Protein AF-A0A372BV88-F1 (afdb_monomer)

Sequence (343 aa):
MDKLLQPLLELSPFTIYLLIGLFCWSEGAFFLGFVTPGELAVVVGGILASRGHLEMDVLLGVVVSATIAGNATGFYVGRRWGTGMLEWAPLQRFFGPSIRLTLRVTGTQGIARTLAPGVRWLNRRFDPRLAQGLSLTLGFFALMGAIGGAGLVFSQTQAVEGLALIDFPVLEWMGKTRTDEAVSIACGGLLAFHWPGVFEVAVPLMAFAWWRVGWFAAIRIGVGVVGAAGGAYFLDRFVLEGHVPGAEFPSVPVAVAAVLLVHTTALTARMLDWGGAVACAAIGTFVLCTVALGTVVAGWAAPSGIALGLALGMAWATTLELPGTALRSKPPSPEEEQGDSPR

Mean predicted aligned error: 17.72 Å

pLDDT: mean 71.71, std 18.51, range [36.34, 96.81]

Solvent-accessible surface area (backbone atoms only — not comparable to full-atom values): 18060 Å² total; per-residue (Å²): 113,66,85,71,45,55,70,59,70,72,47,57,58,67,57,53,51,51,50,35,22,48,28,28,18,44,19,38,35,65,72,32,64,89,78,33,58,21,71,58,36,49,53,53,48,52,57,38,26,76,69,70,65,39,60,60,70,58,51,52,53,39,48,53,53,21,36,53,52,7,43,51,43,22,49,51,49,45,72,74,46,50,79,56,58,85,69,33,66,68,57,54,62,62,49,47,57,54,54,52,48,52,28,59,76,70,67,36,53,64,57,52,62,67,39,47,60,54,51,52,50,47,55,52,58,69,35,91,87,59,77,66,62,72,63,56,57,55,53,47,53,49,46,50,50,49,53,52,50,47,48,58,57,44,73,73,49,84,44,69,64,58,52,46,70,54,33,48,61,53,52,53,49,42,67,74,69,60,48,72,68,58,28,52,51,23,48,60,59,44,40,48,37,26,92,74,37,32,52,73,54,48,49,59,52,24,54,50,32,29,76,76,78,28,62,71,54,15,50,48,50,50,54,32,42,52,48,23,36,49,48,23,48,48,35,32,75,74,72,39,84,51,90,54,88,87,30,34,29,26,14,31,38,29,5,26,35,30,17,49,30,50,50,52,22,56,51,33,51,73,76,46,51,72,68,53,17,52,52,43,39,50,53,31,49,52,50,33,53,50,46,42,51,26,31,47,62,48,53,45,20,41,66,65,14,37,54,47,8,34,52,50,6,42,51,51,26,48,66,68,51,53,63,66,59,54,70,68,68,66,77,82,64,82,76,70,80,76,74,84,75,89,128

Radius of gyration: 24.23 Å; Cα contacts (8 Å, |Δi|>4): 340; chains: 1; bounding box: 68×57×67 Å

Nearest PDB structures (foldseek):
  5jki-assembly1_A  TM=6.790E-01  e=8.439E-03  Bacillus subtilis subsp. subtilis str. 168
  6ebu-assembly1_A  TM=6.583E-01  e=7.351E-02  Aquifex aeolicus VF5

Foldseek 3Di:
DVVVCVVVLPDQLVVLLVLLLCLLLQCLQPVPCVPRVSVVSLVVVVVCVVVVNYPPVSSVVSNVVSNVNSNVNNVVCCVVQPPNVVVDPVVCVVVVVVVVVVCVVVVCPVVCVVCVVVVVVVVCCPPPVRPQQDVVVVVLVVVVVVVVVVVVVCVVDDCLVVLCVQFVVLLVVLVVPFDPVLLVVLVVVLCCQAPPNVCVVLVVVLVVCCVQPRNLLSVLSVCLQCCLLVVQVCCQPPNDDHPDPQAGQQDRSLLNLLLCLLSQLLSQVVRHPPVSSVVSNVVSVVVSVSNLVSSSNNVRHTPNNNVRSNVSNNSSNCVSRSVVVSVPPDDDDPPVVPPDDDD

Secondary structure (DSSP, 8-state):
-HHHHHHHHTS-HHHHHHHHHHHHHHHHHH--TTTS-HHHHHHHHHHHHHTTSS-HHHHHHHHHHHHHHHHHHHHHHHHHHGGGGTT-HHHHHHHHHHHHHHHHHTSTHHHHHHHHHHHHHHHHHS-TT---THHHHHHHHHHHHHHHHHHHHHTTTT-HHHHHHHHHHHHHHHHHH--HHHHHHHHHHHGGGSTTTHHHHHHHHHHHHHHHT-HHHHHHHHHHHHHHHHHHHHHHHHT---SSTT-BSS-HHHHHHHHHHHHHHHHHHHHS-HHHHHHHHHHHHHHHHHHHHHHHHHTSB-HHHHHHHHHHHHHHHHHHHHHHHHTT-PPPPTTSTTS----

Structure (mmCIF, N/CA/C/O backbone):
data_AF-A0A372BV88-F1
#
_entry.id   AF-A0A372BV88-F1
#
loop_
_atom_site.group_PDB
_atom_site.id
_atom_site.type_symbol
_atom_site.label_atom_id
_atom_site.label_alt_id
_atom_site.label_comp_id
_atom_site.label_asym_id
_atom_site.label_entity_id
_atom_site.label_seq_id
_atom_site.pdbx_PDB_ins_code
_atom_site.Cartn_x
_atom_site.Cartn_y
_atom_site.Cartn_z
_atom_site.occupancy
_atom_site.B_iso_or_equiv
_atom_site.auth_seq_id
_atom_site.auth_comp_id
_atom_site.auth_asym_id
_atom_site.auth_atom_id
_atom_site.pdbx_PDB_model_num
ATOM 1 N N . MET A 1 1 ? -13.956 -20.499 23.493 1.00 48.09 1 MET A N 1
ATOM 2 C CA . MET A 1 1 ? -12.785 -19.655 23.817 1.00 48.09 1 MET A CA 1
ATOM 3 C C . MET A 1 1 ? -12.280 -19.909 25.232 1.00 48.09 1 MET A C 1
ATOM 5 O O . MET A 1 1 ? -11.084 -20.091 25.406 1.00 48.09 1 MET A O 1
ATOM 9 N N . ASP A 1 2 ? -13.163 -20.037 26.223 1.00 46.22 2 ASP A N 1
ATOM 10 C CA . ASP A 1 2 ? -12.762 -20.104 27.640 1.00 46.22 2 ASP A CA 1
ATOM 11 C C . ASP A 1 2 ? -11.970 -21.365 28.034 1.00 46.22 2 ASP A C 1
ATOM 13 O O . ASP A 1 2 ? -11.070 -21.286 28.861 1.00 46.22 2 ASP A O 1
ATOM 17 N N . LYS A 1 3 ? -12.192 -22.505 27.361 1.00 52.69 3 LYS A N 1
ATOM 18 C CA . LYS A 1 3 ? -11.425 -23.750 27.590 1.00 52.69 3 LYS A CA 1
ATOM 19 C C . LYS A 1 3 ? -9.956 -23.704 27.131 1.00 52.69 3 LYS A C 1
ATOM 21 O O . LYS A 1 3 ? -9.165 -24.504 27.611 1.00 52.69 3 LYS A O 1
ATOM 26 N N . LEU A 1 4 ? -9.596 -22.811 26.201 1.00 55.41 4 LEU A N 1
ATOM 27 C CA . LEU A 1 4 ? -8.206 -22.612 25.746 1.00 55.41 4 LEU A CA 1
ATOM 28 C C . LEU A 1 4 ? -7.489 -21.521 26.548 1.00 55.41 4 LEU A C 1
ATOM 30 O O . LEU A 1 4 ? -6.266 -21.532 26.641 1.00 55.41 4 LEU A O 1
ATOM 34 N N . LEU A 1 5 ? -8.250 -20.588 27.125 1.00 50.34 5 LEU A N 1
ATOM 35 C CA . LEU A 1 5 ? -7.718 -19.465 27.893 1.00 50.34 5 LEU A CA 1
ATOM 36 C C . LEU A 1 5 ? -7.478 -19.825 29.362 1.00 50.34 5 LEU A C 1
ATOM 38 O O . LEU A 1 5 ? -6.523 -19.325 29.940 1.00 50.34 5 LEU A O 1
ATOM 42 N N . GLN A 1 6 ? -8.278 -20.718 29.955 1.00 56.47 6 GLN A N 1
ATOM 43 C CA . GLN A 1 6 ? -8.100 -21.160 31.347 1.00 56.47 6 GLN A CA 1
ATOM 44 C C . GLN A 1 6 ? -6.685 -21.692 31.665 1.00 56.47 6 GLN A C 1
ATOM 46 O O . GLN A 1 6 ? -6.109 -21.222 32.640 1.00 56.47 6 GLN A O 1
ATOM 51 N N . PRO A 1 7 ? -6.057 -22.551 30.834 1.00 58.75 7 PRO A N 1
ATOM 52 C CA . PRO A 1 7 ? -4.684 -23.007 31.082 1.00 58.75 7 PRO A CA 1
ATOM 53 C C . PRO A 1 7 ? -3.630 -21.899 30.936 1.00 58.75 7 PRO A C 1
ATOM 55 O O . PRO A 1 7 ? -2.578 -21.960 31.560 1.00 58.75 7 PRO A O 1
ATOM 58 N N . LEU A 1 8 ? -3.897 -20.886 30.102 1.00 51.38 8 LEU A N 1
ATOM 59 C CA . LEU A 1 8 ? -3.026 -19.722 29.895 1.00 51.38 8 LEU A CA 1
ATOM 60 C C . LEU A 1 8 ? -3.133 -18.706 31.039 1.00 51.38 8 LEU A C 1
ATOM 62 O O . LEU A 1 8 ? -2.163 -18.019 31.332 1.00 51.38 8 LEU A O 1
ATOM 66 N N . LEU A 1 9 ? -4.294 -18.635 31.692 1.00 53.62 9 LEU A N 1
ATOM 67 C CA . LEU A 1 9 ? -4.564 -17.772 32.844 1.00 53.62 9 LEU A CA 1
ATOM 68 C C . LEU A 1 9 ? -3.960 -18.308 34.154 1.00 53.62 9 LEU A C 1
ATOM 70 O O . LEU A 1 9 ? -3.783 -17.539 35.094 1.00 53.62 9 LEU A O 1
ATOM 74 N N . GLU A 1 10 ? -3.622 -19.598 34.211 1.00 59.59 10 GLU A N 1
ATOM 75 C CA . GLU A 1 10 ? -2.907 -20.225 35.336 1.00 59.59 10 GLU A CA 1
ATOM 76 C C . GLU A 1 10 ? -1.374 -20.128 35.210 1.00 59.59 10 GLU A C 1
ATOM 78 O O . GLU A 1 10 ? -0.647 -20.448 36.153 1.00 59.59 10 GLU A O 1
ATOM 83 N N . LEU A 1 11 ? -0.858 -19.678 34.059 1.00 61.03 11 LEU A N 1
ATOM 84 C CA . LEU A 1 11 ? 0.575 -19.490 33.844 1.00 61.03 11 LEU A CA 1
ATOM 85 C C . LEU A 1 11 ? 1.051 -18.157 34.425 1.00 61.03 11 LEU A C 1
ATOM 87 O O . LEU A 1 11 ? 0.392 -17.125 34.315 1.00 61.03 11 LEU A O 1
ATOM 91 N N . SER A 1 12 ? 2.255 -18.170 34.998 1.00 74.50 12 SER A N 1
ATOM 92 C CA . SER A 1 12 ? 2.931 -16.947 35.429 1.00 74.50 12 SER A CA 1
ATOM 93 C C . SER A 1 12 ? 3.077 -15.976 34.244 1.00 74.50 12 SER A C 1
ATOM 95 O O . SER A 1 12 ? 3.539 -16.407 33.181 1.00 74.50 12 SER A O 1
ATOM 97 N N . PRO A 1 13 ? 2.773 -14.672 34.408 1.00 75.75 13 PRO A N 1
ATOM 98 C CA . PRO A 1 13 ? 2.977 -13.648 33.377 1.00 75.75 13 PRO A CA 1
ATOM 99 C C . PRO A 1 13 ? 4.378 -13.693 32.753 1.00 75.75 13 PRO A C 1
ATOM 101 O O . PRO A 1 13 ? 4.541 -13.515 31.547 1.00 75.75 13 PRO A O 1
ATOM 104 N N . PHE A 1 14 ? 5.389 -14.041 33.556 1.00 82.19 14 PHE A N 1
ATOM 105 C CA . PHE A 1 14 ? 6.764 -14.234 33.099 1.00 82.19 14 PHE A CA 1
ATOM 106 C C . PHE A 1 14 ? 6.895 -15.339 32.039 1.00 82.19 14 PHE A C 1
ATOM 108 O O . PHE A 1 14 ? 7.583 -15.167 31.034 1.00 82.19 14 PHE A O 1
ATOM 115 N N . THR A 1 15 ? 6.213 -16.469 32.231 1.00 82.00 15 THR A N 1
ATOM 116 C CA . THR A 1 15 ? 6.213 -17.592 31.283 1.00 82.00 15 THR A CA 1
ATOM 117 C C . THR A 1 15 ? 5.556 -17.202 29.963 1.00 82.00 15 THR A C 1
ATOM 119 O O . THR A 1 15 ? 6.022 -17.614 28.903 1.00 82.00 15 THR A O 1
ATOM 122 N N . ILE A 1 16 ? 4.510 -16.376 30.016 1.00 83.12 16 ILE A N 1
ATOM 123 C CA . ILE A 1 16 ? 3.791 -15.906 28.830 1.00 83.12 16 ILE A CA 1
ATOM 124 C C . ILE A 1 16 ? 4.681 -14.966 28.009 1.00 83.12 16 ILE A C 1
ATOM 126 O O . ILE A 1 16 ? 4.831 -15.179 26.807 1.00 83.12 16 ILE A O 1
ATOM 130 N N . TYR A 1 17 ? 5.358 -14.005 28.649 1.00 83.38 17 TYR A N 1
ATOM 131 C CA . TYR A 1 17 ? 6.344 -13.159 27.967 1.00 83.38 17 TYR A CA 1
ATOM 132 C C . TYR A 1 17 ? 7.474 -13.973 27.339 1.00 83.38 17 TYR A C 1
ATOM 134 O O . TYR A 1 17 ? 7.853 -13.722 26.198 1.00 83.38 17 TYR A O 1
ATOM 142 N N . LEU A 1 18 ? 7.995 -14.968 28.062 1.00 86.31 18 LEU A N 1
ATOM 143 C CA . LEU A 1 18 ? 9.091 -15.801 27.578 1.00 86.31 18 LEU A CA 1
ATOM 144 C C . LEU A 1 18 ? 8.671 -16.641 26.367 1.00 86.31 18 LEU A C 1
ATOM 146 O O . LEU A 1 18 ? 9.427 -16.728 25.404 1.00 86.31 18 LEU A O 1
ATOM 150 N N . LEU A 1 19 ? 7.465 -17.216 26.382 1.00 84.25 19 LEU A N 1
ATOM 151 C CA . LEU A 1 19 ? 6.920 -17.957 25.243 1.00 84.25 19 LEU A CA 1
ATOM 152 C C . LEU A 1 19 ? 6.731 -17.054 24.023 1.00 84.25 19 LEU A C 1
ATOM 154 O O . LEU A 1 19 ? 7.174 -17.418 22.936 1.00 84.25 19 LEU A O 1
ATOM 158 N N . ILE A 1 20 ? 6.130 -15.874 24.197 1.00 86.44 20 ILE A N 1
ATOM 159 C CA . ILE A 1 20 ? 5.934 -14.907 23.106 1.00 86.44 20 ILE A CA 1
ATOM 160 C C . ILE A 1 20 ? 7.285 -14.475 22.531 1.00 86.44 20 ILE A C 1
ATOM 162 O O . ILE A 1 20 ? 7.493 -14.557 21.323 1.00 86.44 20 ILE A O 1
ATOM 166 N N . GLY A 1 21 ? 8.231 -14.092 23.392 1.00 85.31 21 GLY A N 1
ATOM 167 C CA . GLY A 1 21 ? 9.579 -13.711 22.980 1.00 85.31 21 GLY A CA 1
ATOM 168 C C . GLY A 1 21 ? 10.309 -14.839 22.252 1.00 85.31 21 GLY A C 1
ATOM 169 O O . GLY A 1 21 ? 10.928 -14.600 21.220 1.00 85.31 21 GLY A O 1
ATOM 170 N N . LEU A 1 22 ? 10.193 -16.082 22.729 1.00 84.56 22 LEU A N 1
ATOM 171 C CA . LEU A 1 22 ? 10.796 -17.242 22.077 1.00 84.56 22 LEU A CA 1
ATOM 172 C C . LEU A 1 22 ? 10.186 -17.490 20.694 1.00 84.56 22 LEU A C 1
ATOM 174 O O . LEU A 1 22 ? 10.932 -17.738 19.748 1.00 84.56 22 LEU A O 1
ATOM 178 N N . PHE A 1 23 ? 8.860 -17.388 20.560 1.00 82.25 23 PHE A N 1
ATOM 179 C CA . PHE A 1 23 ? 8.188 -17.536 19.272 1.00 82.25 23 PHE A CA 1
ATOM 180 C C . PHE A 1 23 ? 8.622 -16.445 18.286 1.00 82.25 23 PHE A C 1
ATOM 182 O O . PHE A 1 23 ? 9.101 -16.792 17.207 1.00 82.25 23 PHE A O 1
ATOM 189 N N . CYS A 1 24 ? 8.582 -15.167 18.677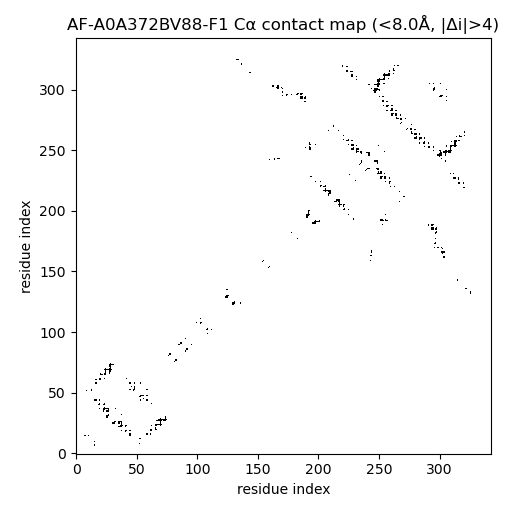 1.00 82.38 24 CYS A N 1
ATOM 190 C CA . CYS A 1 24 ? 9.041 -14.053 17.837 1.00 82.38 24 CYS A CA 1
ATOM 191 C C . CYS A 1 24 ? 10.524 -14.171 17.451 1.00 82.38 24 CYS A C 1
ATOM 193 O O . CYS A 1 24 ? 10.892 -13.978 16.293 1.00 82.38 24 CYS A O 1
ATOM 195 N N . TRP A 1 25 ? 11.389 -14.522 18.408 1.00 83.12 25 TRP A N 1
ATOM 196 C CA . TRP A 1 25 ? 12.814 -14.718 18.145 1.00 83.12 25 TRP A CA 1
ATOM 197 C C . TRP A 1 25 ? 13.051 -15.877 17.175 1.00 83.12 25 TRP A C 1
ATOM 199 O O . TRP A 1 25 ? 13.819 -15.734 16.226 1.00 83.12 25 TRP A O 1
ATOM 209 N N . SER A 1 26 ? 12.383 -17.016 17.387 1.00 77.38 26 SER A N 1
ATOM 210 C CA . SER A 1 26 ? 12.542 -18.214 16.553 1.00 77.38 26 SER A CA 1
ATOM 211 C C . SER A 1 26 ? 12.057 -18.003 15.118 1.00 77.38 26 SER A C 1
ATOM 213 O O . SER A 1 26 ? 12.693 -18.482 14.176 1.00 77.38 26 SER A O 1
ATOM 215 N N . GLU A 1 27 ? 10.982 -17.236 14.946 1.00 75.44 27 GLU A N 1
ATOM 216 C CA . GLU A 1 27 ? 10.464 -16.844 13.642 1.00 75.44 27 GLU A CA 1
ATOM 217 C C . GLU A 1 27 ? 11.504 -16.024 12.867 1.00 75.44 27 GLU A C 1
ATOM 219 O O . GLU A 1 27 ? 11.853 -16.391 11.742 1.00 75.44 27 GLU A O 1
ATOM 224 N N . GLY A 1 28 ? 12.088 -14.999 13.503 1.00 65.94 28 GLY A N 1
ATOM 225 C CA . GLY A 1 28 ? 13.139 -14.173 12.899 1.00 65.94 28 GLY A CA 1
ATOM 226 C C . GLY A 1 28 ? 14.480 -14.896 12.703 1.00 65.94 28 GLY A C 1
ATOM 227 O O . GLY A 1 28 ? 15.188 -14.638 11.732 1.00 65.94 28 GLY A O 1
ATOM 228 N N . ALA A 1 29 ? 14.843 -15.821 13.596 1.00 64.75 29 ALA A N 1
ATOM 229 C CA . ALA A 1 29 ? 16.126 -16.525 13.548 1.00 64.75 29 ALA A CA 1
ATOM 230 C C . ALA A 1 29 ? 16.174 -17.628 12.482 1.00 64.75 29 ALA A C 1
ATOM 232 O O . ALA A 1 29 ? 17.224 -17.851 11.877 1.00 64.75 29 ALA A O 1
ATOM 233 N N . PHE A 1 30 ? 15.059 -18.328 12.256 1.00 60.94 30 PHE A N 1
ATOM 234 C CA . PHE A 1 30 ? 15.031 -19.519 11.405 1.00 60.94 30 PHE A CA 1
ATOM 235 C C . PHE A 1 30 ? 14.144 -19.382 10.161 1.00 60.94 30 PHE A C 1
ATOM 237 O O . PHE A 1 30 ? 14.032 -20.351 9.409 1.00 60.94 30 PHE A O 1
ATOM 244 N N . PHE A 1 31 ? 13.515 -18.220 9.927 1.00 53.75 31 PHE A N 1
ATOM 245 C CA . PHE A 1 31 ? 12.523 -18.024 8.854 1.00 53.75 31 PHE A CA 1
ATOM 246 C C . PHE A 1 31 ? 11.410 -19.092 8.885 1.00 53.75 31 PHE A C 1
ATOM 248 O O . PHE A 1 31 ? 10.832 -19.477 7.868 1.00 53.75 31 PHE A O 1
ATOM 255 N N . LEU A 1 32 ? 11.106 -19.592 10.085 1.00 54.69 32 LEU A N 1
ATOM 256 C CA . LEU A 1 32 ? 10.130 -20.648 10.342 1.00 54.69 32 LEU A CA 1
ATOM 257 C C . LEU A 1 32 ? 8.723 -20.068 10.552 1.00 54.69 32 LEU A C 1
ATOM 259 O O . LEU A 1 32 ? 7.985 -20.564 11.399 1.00 54.69 32 LEU A O 1
ATOM 263 N N . GLY A 1 33 ? 8.318 -19.060 9.772 1.00 48.31 33 GLY A N 1
ATOM 264 C CA . GLY A 1 33 ? 6.978 -18.454 9.876 1.00 48.31 33 GLY A CA 1
ATOM 265 C C . GLY A 1 33 ? 5.830 -19.464 9.700 1.00 48.31 33 GLY A C 1
ATOM 266 O O . GLY A 1 33 ? 4.717 -19.246 10.161 1.00 48.31 33 GLY A O 1
ATOM 267 N N . PHE A 1 34 ? 6.104 -20.631 9.100 1.00 45.03 34 PHE A N 1
ATOM 268 C CA . PHE A 1 34 ? 5.133 -21.726 8.972 1.00 45.03 34 PHE A CA 1
ATOM 269 C C . PHE A 1 34 ? 5.103 -22.704 10.166 1.00 45.03 34 PHE A C 1
ATOM 271 O O . PHE A 1 34 ? 4.144 -23.457 10.314 1.00 45.03 34 PHE A O 1
ATOM 278 N N . VAL A 1 35 ? 6.152 -22.755 10.997 1.00 54.91 35 VAL A N 1
ATOM 279 C CA . VAL A 1 35 ? 6.290 -23.747 12.089 1.00 54.91 35 VAL A CA 1
ATOM 280 C C . VAL A 1 35 ? 6.140 -23.105 13.467 1.00 54.91 35 VAL A C 1
ATOM 282 O O . VAL A 1 35 ? 5.592 -23.729 14.374 1.00 54.91 35 VAL A O 1
ATOM 285 N N . THR A 1 36 ? 6.590 -21.863 13.623 1.00 57.19 36 THR A N 1
ATOM 286 C CA . THR A 1 36 ? 6.520 -21.093 14.869 1.00 57.19 36 THR A CA 1
ATOM 287 C C . THR A 1 36 ? 5.719 -19.823 14.612 1.00 57.19 36 THR A C 1
ATOM 289 O O . THR A 1 36 ? 6.257 -18.897 14.013 1.00 57.19 36 THR A O 1
ATOM 292 N N . PRO A 1 37 ? 4.439 -19.777 15.021 1.00 69.50 37 PRO A N 1
ATOM 293 C CA . PRO A 1 37 ? 3.567 -18.656 14.710 1.00 69.50 37 PRO A CA 1
ATOM 294 C C . PRO A 1 37 ? 3.801 -17.499 15.695 1.00 69.50 37 PRO A C 1
ATOM 296 O O . PRO A 1 37 ? 3.061 -17.345 16.670 1.00 69.50 37 PRO A O 1
ATOM 299 N N . GLY A 1 38 ? 4.847 -16.699 15.474 1.00 72.56 38 GLY A N 1
ATOM 300 C CA . GLY A 1 38 ? 5.156 -15.545 16.323 1.00 72.56 38 GLY A CA 1
ATOM 301 C C . GLY A 1 38 ? 4.132 -14.423 16.176 1.00 72.56 38 GLY A C 1
ATOM 302 O O . GLY A 1 38 ? 3.722 -13.863 17.189 1.00 72.56 38 GLY A O 1
ATOM 303 N N . GLU A 1 39 ? 3.597 -14.182 14.976 1.00 75.62 39 GLU A N 1
ATOM 304 C CA . GLU A 1 39 ? 2.471 -13.253 14.766 1.00 75.62 39 GLU A CA 1
ATOM 305 C C . GLU A 1 39 ? 1.253 -13.611 15.637 1.00 75.62 39 GLU A C 1
ATOM 307 O O . GLU A 1 39 ? 0.695 -12.753 16.324 1.00 75.62 39 GLU A O 1
ATOM 312 N N . LEU A 1 40 ? 0.879 -14.898 15.690 1.00 74.88 40 LEU A N 1
ATOM 313 C CA . LEU A 1 40 ? -0.216 -15.354 16.554 1.00 74.88 40 LEU A CA 1
ATOM 314 C C . LEU A 1 40 ? 0.127 -15.179 18.037 1.00 74.88 40 LEU A C 1
ATOM 316 O O . LEU A 1 40 ? -0.746 -14.808 18.818 1.00 74.88 40 LEU A O 1
ATOM 320 N N . ALA A 1 41 ? 1.381 -15.415 18.433 1.00 81.00 41 ALA A N 1
ATOM 32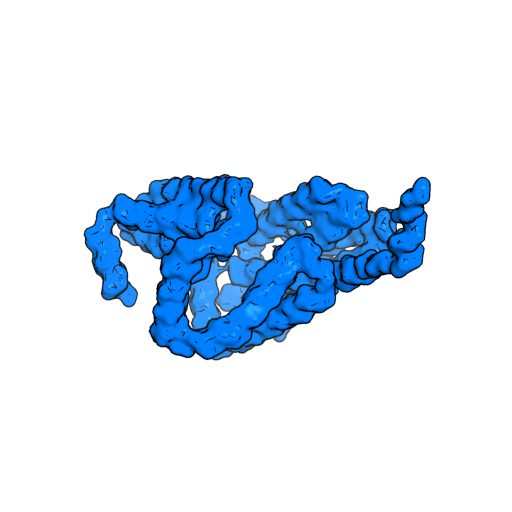1 C CA . ALA A 1 41 ? 1.819 -15.214 19.811 1.00 81.00 41 ALA A CA 1
ATOM 322 C C . ALA A 1 41 ? 1.713 -13.738 20.236 1.00 81.00 41 ALA A C 1
ATOM 324 O O . ALA A 1 41 ? 1.258 -13.457 21.344 1.00 81.00 41 ALA A O 1
ATOM 325 N N . VAL A 1 42 ? 2.051 -12.797 19.347 1.00 83.31 42 VAL A N 1
ATOM 326 C CA . VAL A 1 42 ? 1.897 -11.353 19.592 1.00 83.31 42 VAL A CA 1
ATOM 327 C C . VAL A 1 42 ? 0.426 -10.967 19.701 1.00 83.31 42 VAL A C 1
ATOM 329 O O . VAL A 1 42 ? 0.059 -10.260 20.637 1.00 83.31 42 VAL A O 1
ATOM 332 N N . VAL A 1 43 ? -0.435 -11.461 18.804 1.00 80.06 43 VAL A N 1
ATOM 333 C CA . VAL A 1 43 ? -1.884 -11.191 18.857 1.00 80.06 43 VAL A CA 1
ATOM 334 C C . VAL A 1 43 ? -2.492 -11.719 20.160 1.00 80.06 43 VAL A C 1
ATOM 336 O O . VAL A 1 43 ? -3.213 -10.994 20.845 1.00 80.06 43 VAL A O 1
ATOM 339 N N . VAL A 1 44 ? -2.165 -12.954 20.554 1.00 79.94 44 VAL A N 1
ATOM 340 C CA . VAL A 1 44 ? -2.620 -13.540 21.827 1.00 79.94 44 VAL A CA 1
ATOM 341 C C . VAL A 1 44 ? -2.074 -12.754 23.022 1.00 79.94 44 VAL A C 1
ATOM 343 O O . VAL A 1 44 ? -2.818 -12.498 23.969 1.00 79.94 44 VAL A O 1
ATOM 346 N N . GLY A 1 45 ? -0.814 -12.315 22.963 1.00 81.81 45 GLY A N 1
ATOM 347 C CA . GLY A 1 45 ? -0.212 -11.429 23.957 1.00 81.81 45 GLY A CA 1
ATOM 348 C C . GLY A 1 45 ? -0.962 -10.107 24.097 1.00 81.81 45 GLY A C 1
ATOM 349 O O . GLY A 1 45 ? -1.281 -9.703 25.212 1.00 81.81 45 GLY A O 1
ATOM 350 N N . GLY A 1 46 ? -1.318 -9.475 22.977 1.00 76.50 46 GLY A N 1
ATOM 351 C CA . GLY A 1 46 ? -2.103 -8.241 22.949 1.00 76.50 46 GLY A CA 1
ATOM 352 C C . GLY A 1 46 ? -3.498 -8.410 23.557 1.00 76.50 46 GLY A C 1
ATOM 353 O O . GLY A 1 46 ? -3.937 -7.558 24.326 1.00 76.50 46 GLY A O 1
ATOM 354 N N . ILE A 1 47 ? -4.164 -9.541 23.297 1.00 79.94 47 ILE A N 1
ATOM 355 C CA . ILE A 1 47 ? -5.465 -9.878 23.903 1.00 79.94 47 ILE A CA 1
ATOM 356 C C . ILE A 1 47 ? -5.337 -10.108 25.420 1.00 79.94 47 ILE A C 1
ATOM 358 O O . ILE A 1 47 ? -6.230 -9.740 26.185 1.00 79.94 47 ILE A O 1
ATOM 362 N N . LEU A 1 48 ? -4.244 -10.718 25.887 1.00 77.50 48 LEU A N 1
ATOM 363 C CA . LEU A 1 48 ? -3.994 -10.894 27.322 1.00 77.50 48 LEU A CA 1
ATOM 364 C C . LEU A 1 48 ? -3.654 -9.567 28.015 1.00 77.50 48 LEU A C 1
ATOM 366 O O . LEU A 1 48 ? -4.129 -9.321 29.125 1.00 77.50 48 LEU A O 1
ATOM 370 N N . ALA A 1 49 ? -2.891 -8.699 27.348 1.00 79.19 49 ALA A N 1
ATOM 371 C CA . ALA A 1 49 ? -2.581 -7.357 27.830 1.00 79.19 49 ALA A CA 1
ATOM 372 C C . ALA A 1 49 ? -3.844 -6.489 27.933 1.00 79.19 49 ALA A C 1
ATOM 374 O O . ALA A 1 49 ? -4.065 -5.840 28.953 1.00 79.19 49 ALA A O 1
ATOM 375 N N . SER A 1 50 ? -4.746 -6.554 26.945 1.00 70.81 50 SER A N 1
ATOM 376 C CA . SER A 1 50 ? -6.014 -5.809 26.980 1.00 70.81 50 SER A CA 1
ATOM 377 C C . SER A 1 50 ? -6.957 -6.264 28.102 1.00 70.81 50 SER A C 1
ATOM 379 O O . SER A 1 50 ? -7.868 -5.531 28.477 1.00 70.81 50 SER A O 1
ATOM 381 N N . ARG A 1 51 ? -6.760 -7.476 28.637 1.00 76.38 51 ARG A N 1
ATOM 382 C CA . ARG A 1 51 ? -7.491 -8.018 29.794 1.00 76.38 51 ARG A CA 1
ATOM 383 C C . ARG A 1 51 ? -6.787 -7.762 31.133 1.00 76.38 51 ARG A C 1
ATOM 385 O O . ARG A 1 51 ? -7.256 -8.249 32.155 1.00 76.38 51 ARG A O 1
ATOM 392 N N . GLY A 1 52 ? -5.678 -7.019 31.138 1.00 76.19 52 GLY A N 1
ATOM 393 C CA . GLY A 1 52 ? -4.926 -6.663 32.345 1.00 76.19 52 GLY A CA 1
ATOM 394 C C . GLY A 1 52 ? -4.034 -7.776 32.904 1.00 76.19 52 GLY A C 1
ATOM 395 O O . GLY A 1 52 ? -3.538 -7.646 34.017 1.00 76.19 52 GLY A O 1
ATOM 396 N N . HIS A 1 53 ? -3.819 -8.867 32.160 1.00 74.81 53 HIS A N 1
ATOM 397 C CA . HIS A 1 53 ? -2.952 -9.969 32.600 1.00 74.81 53 HIS A CA 1
ATOM 398 C C . HIS A 1 53 ? -1.471 -9.745 32.276 1.00 74.81 53 HIS A C 1
ATOM 400 O O . HIS A 1 53 ? -0.611 -10.379 32.884 1.00 74.81 53 HIS A O 1
ATOM 406 N N . LEU A 1 54 ? -1.177 -8.864 31.317 1.00 81.88 54 LEU A N 1
ATOM 407 C CA . LEU A 1 54 ? 0.173 -8.475 30.921 1.00 81.88 54 LEU A CA 1
ATOM 408 C C . LEU A 1 54 ? 0.262 -6.946 30.871 1.00 81.88 54 LEU A C 1
ATOM 410 O O . LEU A 1 54 ? -0.675 -6.270 30.452 1.00 81.88 54 LEU A O 1
ATOM 414 N N . GLU A 1 55 ? 1.407 -6.413 31.264 1.00 83.56 55 GLU A N 1
ATOM 415 C CA . GLU A 1 55 ? 1.779 -5.017 31.077 1.00 83.56 55 GLU A CA 1
ATOM 416 C C . GLU A 1 55 ? 2.217 -4.801 29.625 1.00 83.56 55 GLU A C 1
ATOM 418 O O . GLU A 1 55 ? 3.143 -5.449 29.127 1.00 83.56 55 GLU A O 1
ATOM 423 N N . MET A 1 56 ? 1.540 -3.879 28.937 1.00 80.62 56 MET A N 1
ATOM 424 C CA . MET A 1 56 ? 1.757 -3.619 27.511 1.00 80.62 56 MET A CA 1
ATOM 425 C C . MET A 1 56 ? 3.188 -3.152 27.217 1.00 80.62 56 MET A C 1
ATOM 427 O O . MET A 1 56 ? 3.788 -3.590 26.237 1.00 80.62 56 MET A O 1
ATOM 431 N N . ASP A 1 57 ? 3.758 -2.323 28.091 1.00 83.19 57 ASP A N 1
ATOM 432 C CA . ASP A 1 57 ? 5.108 -1.778 27.924 1.00 83.19 57 ASP A CA 1
ATOM 433 C C . ASP A 1 57 ? 6.171 -2.887 27.967 1.00 83.19 57 ASP A C 1
ATOM 435 O O . ASP A 1 57 ? 7.105 -2.910 27.159 1.00 83.19 57 ASP A O 1
ATOM 439 N N . VAL A 1 58 ? 5.988 -3.865 28.862 1.00 86.00 58 VAL A N 1
ATOM 440 C CA . VAL A 1 58 ? 6.863 -5.038 28.981 1.00 86.00 58 VAL A CA 1
ATOM 441 C C . VAL A 1 58 ? 6.689 -5.957 27.775 1.00 86.00 58 VAL A C 1
ATOM 443 O O . VAL A 1 58 ? 7.684 -6.379 27.184 1.00 86.00 58 VAL A O 1
ATOM 446 N N . LEU A 1 59 ? 5.444 -6.230 27.365 1.00 83.50 59 LEU A N 1
ATOM 447 C CA . LEU A 1 59 ? 5.155 -7.047 26.184 1.00 83.50 59 LEU A CA 1
ATOM 448 C C . LEU A 1 59 ? 5.820 -6.469 24.929 1.00 83.50 59 LEU A C 1
ATOM 450 O O . LEU A 1 59 ? 6.498 -7.192 24.199 1.00 83.50 59 LEU A O 1
ATOM 454 N N . LEU A 1 60 ? 5.658 -5.163 24.706 1.00 81.75 60 LEU A N 1
ATOM 455 C CA . LEU A 1 60 ? 6.248 -4.453 23.577 1.00 81.75 60 LEU A CA 1
ATOM 456 C C . LEU A 1 60 ? 7.778 -4.546 23.607 1.00 81.75 60 LEU A C 1
ATOM 458 O O . LEU A 1 60 ? 8.393 -4.891 22.597 1.00 81.75 60 LEU A O 1
ATOM 462 N N . GLY A 1 61 ? 8.392 -4.311 24.771 1.00 87.19 61 GLY A N 1
ATOM 463 C CA . GLY A 1 61 ? 9.838 -4.441 24.952 1.00 87.19 61 GLY A CA 1
ATOM 464 C C . GLY A 1 61 ? 10.354 -5.844 24.618 1.00 87.19 61 GLY A C 1
ATOM 465 O O . GLY A 1 61 ? 11.360 -5.989 23.914 1.00 87.19 61 GLY A O 1
ATOM 466 N N . VAL A 1 62 ? 9.645 -6.888 25.056 1.00 89.44 62 VAL A N 1
ATOM 467 C CA . VAL A 1 62 ? 9.997 -8.285 24.759 1.00 89.44 62 VAL A CA 1
ATOM 468 C C . VAL A 1 62 ? 9.864 -8.590 23.269 1.00 89.44 62 VAL A C 1
ATOM 470 O O . VAL A 1 62 ? 10.797 -9.135 22.684 1.00 89.44 62 VAL A O 1
ATOM 473 N N . VAL A 1 63 ? 8.757 -8.212 22.626 1.00 84.25 63 VAL A N 1
ATOM 474 C CA . VAL A 1 63 ? 8.532 -8.488 21.195 1.00 84.25 63 VAL A CA 1
ATOM 475 C C . VAL A 1 63 ? 9.572 -7.782 20.327 1.00 84.25 63 VAL A C 1
ATOM 477 O O . VAL A 1 63 ? 10.164 -8.407 19.444 1.00 84.25 63 VAL A O 1
ATOM 480 N N . VAL A 1 64 ? 9.854 -6.504 20.595 1.00 77.50 64 VAL A N 1
ATOM 481 C CA . VAL A 1 64 ? 10.830 -5.721 19.820 1.00 77.50 64 VAL A CA 1
ATOM 482 C C . VAL A 1 64 ? 12.236 -6.294 19.981 1.00 77.50 64 VAL A C 1
ATOM 484 O O . VAL A 1 64 ? 12.915 -6.554 18.985 1.00 77.50 64 VAL A O 1
ATOM 487 N N . SER A 1 65 ? 12.671 -6.546 21.219 1.00 82.38 65 SER A N 1
ATOM 488 C CA . SER A 1 65 ? 14.003 -7.100 21.486 1.00 82.38 65 SER A CA 1
ATOM 489 C C . SER A 1 65 ? 14.172 -8.506 20.902 1.00 82.38 65 SER A C 1
ATOM 491 O O . SER A 1 65 ? 15.186 -8.773 20.254 1.00 82.38 65 SER A O 1
ATOM 493 N N . ALA A 1 66 ? 13.165 -9.374 21.037 1.00 84.69 66 ALA A N 1
ATOM 494 C CA . ALA A 1 66 ? 13.150 -10.708 20.444 1.00 84.69 66 ALA A CA 1
ATOM 495 C C . ALA A 1 66 ? 13.214 -10.666 18.913 1.00 84.69 66 ALA A C 1
ATOM 497 O O . ALA A 1 66 ? 13.968 -11.428 18.313 1.00 84.69 66 ALA A O 1
ATOM 498 N N . THR A 1 67 ? 12.482 -9.749 18.281 1.00 76.62 67 THR A N 1
ATOM 499 C CA . THR A 1 67 ? 12.470 -9.583 16.820 1.00 76.62 67 THR A CA 1
ATOM 500 C C . THR A 1 67 ? 13.823 -9.100 16.296 1.00 76.62 67 THR A C 1
ATOM 502 O O . THR A 1 67 ? 14.356 -9.655 15.333 1.00 76.62 67 THR A O 1
ATOM 505 N N . ILE A 1 68 ? 14.428 -8.100 16.948 1.00 72.81 68 ILE A N 1
ATOM 506 C CA . ILE A 1 68 ? 15.768 -7.605 16.590 1.00 72.81 68 ILE A CA 1
ATOM 507 C C . ILE A 1 68 ? 16.806 -8.716 16.769 1.00 72.81 68 ILE A C 1
ATOM 509 O O . ILE A 1 68 ? 17.602 -8.971 15.864 1.00 72.81 68 ILE A O 1
ATOM 513 N N . ALA A 1 69 ? 16.774 -9.410 17.909 1.00 76.19 69 ALA A N 1
ATOM 514 C CA . ALA A 1 69 ? 17.674 -10.521 18.188 1.00 76.19 69 ALA A CA 1
ATOM 515 C C . ALA A 1 69 ? 17.470 -11.684 17.205 1.00 76.19 69 ALA A C 1
ATOM 517 O O . ALA A 1 69 ? 18.451 -12.294 16.782 1.00 76.19 69 ALA A O 1
ATOM 518 N N . GLY A 1 70 ? 16.229 -11.968 16.804 1.00 76.56 70 GLY A N 1
ATOM 519 C CA . GLY A 1 70 ? 15.882 -12.991 15.821 1.00 76.56 70 GLY A CA 1
ATOM 520 C C . GLY A 1 70 ? 16.494 -12.672 14.463 1.00 76.56 70 GLY A C 1
ATOM 521 O O . GLY A 1 70 ? 17.281 -13.461 13.951 1.00 76.56 70 GLY A O 1
ATOM 522 N N . ASN A 1 71 ? 16.252 -11.470 13.939 1.00 70.19 71 ASN A N 1
ATOM 523 C CA . ASN A 1 71 ? 16.831 -11.012 12.673 1.00 70.19 71 ASN A CA 1
ATOM 524 C C . ASN A 1 71 ? 18.367 -10.975 12.700 1.00 70.19 71 ASN A C 1
ATOM 526 O O . ASN A 1 71 ? 19.016 -11.392 11.741 1.00 70.19 71 ASN A O 1
ATOM 530 N N . ALA A 1 72 ? 18.969 -10.527 13.805 1.00 69.31 72 ALA A N 1
ATOM 531 C CA . ALA A 1 72 ? 20.421 -10.542 13.976 1.00 69.31 72 ALA A CA 1
ATOM 532 C C . ALA A 1 72 ? 20.980 -11.975 14.017 1.00 69.31 72 ALA A C 1
ATOM 534 O O . ALA A 1 72 ? 22.010 -12.256 13.400 1.00 69.31 72 ALA A O 1
ATOM 535 N N . THR A 1 73 ? 20.284 -12.892 14.699 1.00 73.19 73 THR A N 1
ATOM 536 C CA . THR A 1 73 ? 20.634 -14.318 14.749 1.00 73.19 73 THR A CA 1
ATOM 537 C C . THR A 1 73 ? 20.525 -14.935 13.361 1.00 73.19 73 THR A C 1
ATOM 539 O O . THR A 1 73 ? 21.484 -15.548 12.905 1.00 73.19 73 THR A O 1
ATOM 542 N N . GLY A 1 74 ? 19.417 -14.712 12.653 1.00 63.44 74 GLY A N 1
ATOM 543 C CA . GLY A 1 74 ? 19.204 -15.186 11.287 1.00 63.44 74 GLY A CA 1
ATOM 544 C C . GLY A 1 74 ? 20.258 -14.650 10.318 1.00 63.44 74 GLY A C 1
ATOM 545 O O . GLY A 1 74 ? 20.821 -15.412 9.533 1.00 63.44 74 GLY A O 1
ATOM 546 N N . PHE A 1 75 ? 20.625 -13.371 10.433 1.00 62.06 75 PHE A N 1
ATOM 547 C CA . PHE A 1 75 ? 21.704 -12.769 9.650 1.00 62.06 75 PHE A CA 1
ATOM 548 C C . PHE A 1 75 ? 23.070 -13.385 9.967 1.00 62.06 75 PHE A C 1
ATOM 550 O O . PHE A 1 75 ? 23.816 -13.724 9.051 1.00 62.06 75 PHE A O 1
ATOM 557 N N . TYR A 1 76 ? 23.419 -13.557 11.246 1.00 67.69 76 TYR A N 1
ATOM 558 C CA . TYR A 1 76 ? 24.716 -14.108 11.644 1.00 67.69 76 TYR A CA 1
ATOM 559 C C . TYR A 1 76 ? 24.841 -15.592 11.285 1.00 67.69 76 TYR A C 1
ATOM 561 O O . TYR A 1 76 ? 25.875 -16.029 10.776 1.00 67.69 76 TYR A O 1
ATOM 569 N N . VAL A 1 77 ? 23.771 -16.358 11.495 1.00 64.25 77 VAL A N 1
ATOM 570 C CA . VAL A 1 77 ? 23.674 -17.772 11.129 1.00 64.25 77 VAL A CA 1
ATOM 571 C C . VAL A 1 77 ? 23.735 -17.931 9.607 1.00 64.25 77 VAL A C 1
ATOM 573 O O . VAL A 1 77 ? 24.557 -18.699 9.106 1.00 64.25 77 VAL A O 1
ATOM 576 N N . GLY A 1 78 ? 22.963 -17.138 8.860 1.00 57.53 78 GLY A N 1
ATOM 577 C CA . GLY A 1 78 ? 22.998 -17.117 7.397 1.00 57.53 78 GLY A CA 1
ATOM 578 C C . GLY A 1 78 ? 24.360 -16.693 6.838 1.00 57.53 78 GLY A C 1
ATOM 579 O O . GLY A 1 78 ? 24.857 -17.300 5.892 1.00 57.53 78 GLY A O 1
ATOM 580 N N . ARG A 1 79 ? 25.023 -15.716 7.468 1.00 58.97 79 ARG A N 1
ATOM 581 C CA . ARG A 1 79 ? 26.367 -15.248 7.093 1.00 58.97 79 ARG A CA 1
ATOM 582 C C . ARG A 1 79 ? 27.460 -16.276 7.392 1.00 58.97 79 ARG A C 1
ATOM 584 O O . ARG A 1 79 ? 28.436 -16.337 6.650 1.00 58.97 79 ARG A O 1
ATOM 591 N N . ARG A 1 80 ? 27.329 -17.057 8.471 1.00 60.97 80 ARG A N 1
ATOM 592 C CA . ARG A 1 80 ? 28.343 -18.033 8.906 1.00 60.97 80 ARG A CA 1
ATOM 593 C C . ARG A 1 80 ? 28.204 -19.400 8.230 1.00 60.97 80 ARG A C 1
ATOM 595 O O . ARG A 1 80 ? 29.226 -20.038 7.999 1.00 60.97 80 ARG A O 1
ATOM 602 N N . TRP A 1 81 ? 26.984 -19.840 7.910 1.00 51.62 81 TRP A N 1
ATOM 603 C CA . TRP A 1 81 ? 26.722 -21.183 7.364 1.00 51.62 81 TRP A CA 1
ATOM 604 C C . TRP A 1 81 ? 26.151 -21.215 5.934 1.00 51.62 81 TRP A C 1
ATOM 606 O O . TRP A 1 81 ? 26.139 -22.284 5.322 1.00 51.62 81 TRP A O 1
ATOM 616 N N . GLY A 1 82 ? 25.752 -20.073 5.360 1.00 57.12 82 GLY A N 1
ATOM 617 C CA . GLY A 1 82 ? 25.354 -19.955 3.950 1.00 57.12 82 GLY A CA 1
ATOM 618 C C . GLY A 1 82 ? 24.274 -20.957 3.507 1.00 57.12 82 GLY A C 1
ATOM 619 O O . GLY A 1 82 ? 23.420 -21.372 4.290 1.00 57.12 82 GLY A O 1
ATOM 620 N N . THR A 1 83 ? 24.330 -21.390 2.242 1.00 50.81 83 THR A N 1
ATOM 621 C CA . THR A 1 83 ? 23.426 -22.409 1.664 1.00 50.81 83 THR A CA 1
ATOM 622 C C . THR A 1 83 ? 23.602 -23.811 2.265 1.00 50.81 83 THR A C 1
ATOM 624 O O . THR A 1 83 ? 22.728 -24.657 2.091 1.00 50.81 83 THR A O 1
ATOM 627 N N . GLY A 1 84 ? 24.685 -24.066 3.011 1.00 51.53 84 GLY A N 1
ATOM 628 C CA . GLY A 1 84 ? 24.981 -25.372 3.611 1.00 51.53 84 GLY A CA 1
ATOM 629 C C . GLY A 1 84 ? 24.063 -25.759 4.776 1.00 51.53 84 GLY A C 1
ATOM 630 O O . GLY A 1 84 ? 23.985 -26.931 5.137 1.00 51.53 84 GLY A O 1
ATOM 631 N N . MET A 1 85 ? 23.322 -24.804 5.349 1.00 47.94 85 MET A N 1
ATOM 632 C CA . MET A 1 85 ? 22.411 -25.073 6.465 1.00 47.94 85 MET A CA 1
ATOM 633 C C . MET A 1 85 ? 21.118 -25.788 6.031 1.00 47.94 85 MET A C 1
ATOM 635 O O . MET A 1 85 ? 20.609 -26.621 6.779 1.00 47.94 85 MET A O 1
ATOM 639 N N . LEU A 1 86 ? 20.621 -25.547 4.808 1.00 49.62 86 LEU A N 1
ATOM 640 C CA . LEU A 1 86 ? 19.463 -26.276 4.258 1.00 49.62 86 LEU A CA 1
ATOM 641 C C . LEU A 1 86 ? 19.795 -27.734 3.884 1.00 49.62 86 LEU A C 1
ATOM 643 O O . LEU A 1 86 ? 18.905 -28.588 3.828 1.00 49.62 86 LEU A O 1
ATOM 647 N N . GLU A 1 87 ? 21.072 -28.031 3.656 1.00 50.62 87 GLU A N 1
ATOM 648 C CA . GLU A 1 87 ? 21.569 -29.370 3.321 1.00 50.62 87 GLU A CA 1
ATOM 649 C C . GLU A 1 87 ? 22.027 -30.155 4.562 1.00 50.62 87 GLU A C 1
ATOM 651 O O . GLU A 1 87 ? 22.418 -31.320 4.466 1.00 50.62 87 GLU A O 1
ATOM 656 N N . TRP A 1 88 ? 21.951 -29.552 5.754 1.00 46.94 88 TRP A N 1
ATOM 657 C CA . TRP A 1 88 ? 22.481 -30.153 6.970 1.00 46.94 88 TRP A CA 1
ATOM 658 C C . TRP A 1 88 ? 21.582 -31.299 7.464 1.00 46.94 88 TRP A C 1
ATOM 660 O O . TRP A 1 88 ? 20.454 -31.105 7.926 1.00 46.94 88 TRP A O 1
ATOM 670 N N . ALA A 1 89 ? 22.105 -32.526 7.384 1.00 51.78 89 ALA A N 1
ATOM 671 C CA . ALA A 1 89 ? 21.408 -33.771 7.718 1.00 51.78 89 ALA A CA 1
ATOM 672 C C . ALA A 1 89 ? 20.703 -33.804 9.099 1.00 51.78 89 ALA A C 1
ATOM 674 O O . ALA A 1 89 ? 19.632 -34.411 9.187 1.00 51.78 89 ALA A O 1
ATOM 675 N N . PRO A 1 90 ? 21.209 -33.162 10.175 1.00 55.03 90 PRO A N 1
ATOM 676 C CA . PRO A 1 90 ? 20.504 -33.113 11.458 1.00 55.03 90 PRO A CA 1
ATOM 677 C C . PRO A 1 90 ? 19.202 -32.304 11.389 1.00 55.03 90 PRO A C 1
ATOM 679 O O . PRO A 1 90 ? 18.201 -32.712 11.975 1.00 55.03 90 PRO A O 1
ATOM 682 N N . LEU A 1 91 ? 19.189 -31.208 10.620 1.00 47.75 91 LEU A N 1
ATOM 683 C CA . LEU A 1 91 ? 18.029 -30.333 10.434 1.00 47.75 91 LEU A CA 1
ATOM 684 C C . LEU A 1 91 ? 16.898 -31.089 9.717 1.00 47.75 91 LEU A C 1
ATOM 686 O O . LEU A 1 91 ? 15.763 -31.129 10.189 1.00 47.75 91 LEU A O 1
ATOM 690 N N . GLN A 1 92 ? 17.222 -31.810 8.639 1.00 56.19 92 GLN A N 1
ATOM 691 C CA . GLN A 1 92 ? 16.254 -32.664 7.935 1.00 56.19 92 GLN A CA 1
ATOM 692 C C . GLN A 1 92 ? 15.731 -33.815 8.811 1.00 56.19 92 GLN A C 1
ATOM 694 O O . GLN A 1 92 ? 14.586 -34.250 8.664 1.00 56.19 92 GLN A O 1
ATOM 699 N N . ARG A 1 93 ? 16.554 -34.306 9.743 1.00 51.19 93 ARG A N 1
ATOM 700 C CA . ARG A 1 93 ? 16.205 -35.402 10.655 1.00 51.19 93 ARG A CA 1
ATOM 701 C C . ARG A 1 93 ? 15.322 -34.948 11.818 1.00 51.19 93 ARG A C 1
ATOM 703 O O . ARG A 1 93 ? 14.497 -35.742 12.258 1.00 51.19 93 ARG A O 1
ATOM 710 N N . PHE A 1 94 ? 15.444 -33.694 12.257 1.00 51.31 94 PHE A N 1
ATOM 711 C CA . PHE A 1 94 ? 14.617 -33.099 13.315 1.00 51.31 94 PHE A CA 1
ATOM 712 C C . PHE A 1 94 ? 13.286 -32.538 12.795 1.00 51.31 94 PHE A C 1
ATOM 714 O O . PHE A 1 94 ? 12.242 -32.789 13.390 1.00 51.31 94 PHE A O 1
ATOM 721 N N . PHE A 1 95 ? 13.301 -31.832 11.659 1.00 49.06 95 PHE A N 1
ATOM 722 C CA . PHE A 1 95 ? 12.102 -31.217 11.071 1.00 49.06 95 PHE A CA 1
ATOM 723 C C . PHE A 1 95 ? 11.321 -32.166 10.149 1.00 49.06 95 PHE A C 1
ATOM 725 O O . PHE A 1 95 ? 10.115 -32.023 9.961 1.00 49.06 95 PHE A O 1
ATOM 732 N N . GLY A 1 96 ? 11.975 -33.184 9.582 1.00 52.03 96 GLY A N 1
ATOM 733 C CA . GLY A 1 96 ? 11.327 -34.156 8.700 1.00 52.03 96 GLY A CA 1
ATOM 734 C C . GLY A 1 96 ? 10.210 -34.981 9.362 1.00 52.03 96 GLY A C 1
ATOM 735 O O . GLY A 1 96 ? 9.181 -35.210 8.721 1.00 52.03 96 GLY A O 1
ATOM 736 N N . PRO A 1 97 ? 10.369 -35.496 10.597 1.00 54.25 97 PRO A N 1
ATOM 737 C CA . PRO A 1 97 ? 9.327 -36.251 11.295 1.00 54.25 97 PRO A CA 1
ATOM 738 C C . PRO A 1 97 ? 8.111 -35.398 11.670 1.00 54.25 97 PRO A C 1
ATOM 740 O O . PRO A 1 97 ? 6.989 -35.837 11.439 1.00 54.25 97 PRO A O 1
ATOM 743 N N . SER A 1 98 ? 8.320 -34.180 12.174 1.00 49.56 98 SER A N 1
ATOM 744 C CA . SER A 1 98 ? 7.262 -33.248 12.588 1.00 49.56 98 SER A CA 1
ATOM 745 C C . SER A 1 98 ? 6.456 -32.736 11.395 1.00 49.56 98 SER A C 1
ATOM 747 O O . SER A 1 98 ? 5.234 -32.822 11.416 1.00 49.56 98 SER A O 1
ATOM 749 N N . ILE A 1 99 ? 7.111 -32.362 10.290 1.00 51.34 99 ILE A N 1
ATOM 750 C CA . ILE A 1 99 ? 6.424 -32.023 9.031 1.00 51.34 99 ILE A CA 1
ATOM 751 C C . ILE A 1 99 ? 5.603 -33.219 8.519 1.00 51.34 99 ILE A C 1
ATOM 753 O O . ILE A 1 99 ? 4.448 -33.065 8.127 1.00 51.34 99 ILE A O 1
ATOM 757 N N . ARG A 1 100 ? 6.152 -34.443 8.555 1.00 52.44 100 ARG A N 1
ATOM 758 C CA . ARG A 1 100 ? 5.428 -35.655 8.119 1.00 52.44 100 ARG A CA 1
ATOM 759 C C . ARG A 1 100 ? 4.248 -36.015 9.019 1.00 52.44 100 ARG A C 1
ATOM 761 O O . ARG A 1 100 ? 3.272 -36.558 8.498 1.00 52.44 100 ARG A O 1
ATOM 768 N N . LEU A 1 101 ? 4.346 -35.746 10.320 1.00 49.56 101 LEU A N 1
ATOM 769 C CA . LEU A 1 101 ? 3.287 -35.973 11.301 1.00 49.56 101 LEU A CA 1
ATOM 770 C C . LEU A 1 101 ? 2.145 -34.973 11.097 1.00 49.56 101 LEU A C 1
ATOM 772 O O . LEU A 1 101 ? 1.005 -35.400 10.946 1.00 49.56 101 LEU A O 1
ATOM 776 N N . THR A 1 102 ? 2.452 -33.679 10.970 1.00 43.06 102 THR A N 1
ATOM 777 C CA . THR A 1 102 ? 1.460 -32.629 10.688 1.00 43.06 102 THR A CA 1
ATOM 778 C C . THR A 1 102 ? 0.737 -32.894 9.367 1.00 43.06 102 THR A C 1
ATOM 780 O O . THR A 1 102 ? -0.487 -32.875 9.314 1.00 43.06 102 THR A O 1
ATOM 783 N N . LEU A 1 103 ? 1.461 -33.286 8.312 1.00 49.59 103 LEU A N 1
ATOM 784 C CA . LEU A 1 103 ? 0.850 -33.649 7.027 1.00 49.59 103 LEU A CA 1
ATOM 785 C C . LEU A 1 103 ? -0.035 -34.910 7.096 1.00 49.59 103 LEU A C 1
ATOM 787 O O . LEU A 1 103 ? -0.961 -35.046 6.295 1.00 49.59 103 LEU A O 1
ATOM 791 N N . ARG A 1 104 ? 0.249 -35.843 8.019 1.00 47.72 104 ARG A N 1
ATOM 792 C CA . ARG A 1 104 ? -0.574 -37.044 8.271 1.00 47.72 104 ARG A CA 1
ATOM 793 C C . ARG A 1 104 ? -1.846 -36.712 9.039 1.00 47.72 104 ARG A C 1
ATOM 795 O O . ARG A 1 104 ? -2.895 -37.235 8.689 1.00 47.72 104 ARG A O 1
ATOM 802 N N . VAL A 1 105 ? -1.740 -35.863 10.058 1.00 47.94 105 VAL A N 1
ATOM 803 C CA . VAL A 1 105 ? -2.861 -35.474 10.926 1.00 47.94 105 VAL A CA 1
ATOM 804 C C . VAL A 1 105 ? -3.853 -34.580 10.178 1.00 47.94 105 VAL A C 1
ATOM 806 O O . VAL A 1 105 ? -5.055 -34.767 10.317 1.00 47.94 105 VAL A O 1
ATOM 809 N N . THR A 1 106 ? -3.377 -33.677 9.317 1.00 47.88 106 THR A N 1
ATOM 810 C CA . THR A 1 106 ? -4.243 -32.773 8.537 1.00 47.88 106 THR A CA 1
ATOM 811 C C . THR A 1 106 ? -4.756 -33.404 7.228 1.00 47.88 106 THR A C 1
ATOM 813 O O . THR A 1 106 ? -5.486 -32.765 6.480 1.00 47.88 106 THR A O 1
ATOM 816 N N . GLY A 1 107 ? -4.378 -34.649 6.894 1.00 49.00 107 GLY A N 1
ATOM 817 C CA . GLY A 1 107 ? -4.786 -35.313 5.641 1.00 49.00 107 GLY A CA 1
ATOM 818 C C . GLY A 1 107 ? -4.183 -34.704 4.363 1.00 49.00 107 GLY A C 1
ATOM 819 O O . GLY A 1 107 ? -4.527 -35.093 3.248 1.00 49.00 107 GLY A O 1
ATOM 820 N N . THR A 1 108 ? -3.240 -33.773 4.496 1.00 51.94 108 THR A N 1
ATOM 821 C CA . THR A 1 108 ? -2.673 -32.977 3.399 1.00 51.94 108 THR A CA 1
ATOM 822 C C . THR A 1 108 ? -1.431 -33.603 2.763 1.00 51.94 108 THR A C 1
ATOM 824 O O . THR A 1 108 ? -0.800 -32.969 1.922 1.00 51.94 108 THR A O 1
ATOM 827 N N . GLN A 1 109 ? -1.072 -34.857 3.078 1.00 47.34 109 GLN A N 1
ATOM 828 C CA . GLN A 1 109 ? 0.074 -35.542 2.447 1.00 47.34 109 GLN A CA 1
ATOM 829 C C . GLN A 1 109 ? -0.004 -35.585 0.914 1.00 47.34 109 GLN A C 1
ATOM 831 O O . GLN A 1 109 ? 1.035 -35.498 0.255 1.00 47.34 109 GLN A O 1
ATOM 836 N N . GLY A 1 110 ? -1.209 -35.699 0.346 1.00 48.88 110 GLY A N 1
ATOM 837 C CA . GLY A 1 110 ? -1.421 -35.615 -1.101 1.00 48.88 110 GLY A CA 1
ATOM 838 C C . GLY A 1 110 ? -1.110 -34.219 -1.638 1.00 48.88 110 GLY A C 1
ATOM 839 O O . GLY A 1 110 ? -0.327 -34.087 -2.572 1.00 48.88 110 GLY A O 1
ATOM 840 N N . ILE A 1 111 ? -1.635 -33.192 -0.964 1.00 47.00 111 ILE A N 1
ATOM 841 C CA . ILE A 1 111 ? -1.485 -31.772 -1.312 1.00 47.00 111 ILE A CA 1
ATOM 842 C C . ILE A 1 111 ? -0.029 -31.313 -1.165 1.00 47.00 111 ILE A C 1
ATOM 844 O O . ILE A 1 111 ? 0.510 -30.644 -2.033 1.00 47.00 111 ILE A O 1
ATOM 848 N N . ALA A 1 112 ? 0.670 -31.727 -0.112 1.00 48.69 112 ALA A N 1
ATOM 849 C CA . ALA A 1 112 ? 2.079 -31.395 0.066 1.00 48.69 112 ALA A CA 1
ATOM 850 C C . ALA A 1 112 ? 2.978 -32.087 -0.964 1.00 48.69 112 ALA A C 1
ATOM 852 O O . ALA A 1 112 ? 3.985 -31.515 -1.369 1.00 48.69 112 ALA A O 1
ATOM 853 N N . ARG A 1 113 ? 2.628 -33.294 -1.433 1.00 53.44 113 ARG A N 1
ATOM 854 C CA . ARG A 1 113 ? 3.362 -33.966 -2.517 1.00 53.44 113 ARG A CA 1
ATOM 855 C C . ARG A 1 113 ? 3.071 -33.360 -3.888 1.00 53.44 113 ARG A C 1
ATOM 857 O O . ARG A 1 113 ? 3.993 -33.309 -4.694 1.00 53.44 113 ARG A O 1
ATOM 864 N N . THR A 1 114 ? 1.857 -32.870 -4.143 1.00 48.81 114 THR A N 1
ATOM 865 C CA . THR A 1 114 ? 1.525 -32.133 -5.375 1.00 48.81 114 THR A CA 1
ATOM 866 C C . THR A 1 114 ? 2.054 -30.699 -5.369 1.00 48.81 114 THR A C 1
ATOM 868 O O . THR A 1 114 ? 2.442 -30.198 -6.420 1.00 48.81 114 THR A O 1
ATOM 871 N N . LEU A 1 115 ? 2.168 -30.060 -4.201 1.00 44.31 115 LEU A N 1
ATOM 872 C CA . LEU A 1 115 ? 2.753 -28.725 -4.050 1.00 44.31 115 LEU A CA 1
ATOM 873 C C . LEU A 1 115 ? 4.279 -28.746 -3.923 1.00 44.31 115 LEU A C 1
ATOM 875 O O . LEU A 1 115 ? 4.915 -27.765 -4.283 1.00 44.31 115 LEU A O 1
ATOM 879 N N . ALA A 1 116 ? 4.906 -29.835 -3.469 1.00 49.47 116 ALA A N 1
ATOM 880 C CA . ALA A 1 116 ? 6.365 -29.913 -3.326 1.00 49.47 116 ALA A CA 1
ATOM 881 C C . ALA A 1 116 ? 7.154 -29.645 -4.628 1.00 49.47 116 ALA A C 1
ATOM 883 O O . ALA A 1 116 ? 8.232 -29.053 -4.534 1.00 49.47 116 ALA A O 1
ATOM 884 N N . PRO A 1 117 ? 6.688 -30.050 -5.827 1.00 48.59 117 PRO A N 1
ATOM 885 C CA . PRO A 1 117 ? 7.245 -29.593 -7.097 1.00 48.59 117 PRO A CA 1
ATOM 886 C C . PRO A 1 117 ? 7.071 -28.085 -7.301 1.00 48.59 117 PRO A C 1
ATOM 888 O O . PRO A 1 117 ? 8.033 -27.429 -7.677 1.00 48.59 117 PRO A O 1
ATOM 891 N N . GLY A 1 118 ? 5.895 -27.530 -6.987 1.00 47.66 118 GLY A N 1
ATOM 892 C CA . GLY A 1 118 ? 5.593 -26.097 -7.092 1.00 47.66 118 GLY A CA 1
ATOM 893 C C . GLY A 1 118 ? 6.413 -25.230 -6.134 1.00 47.66 118 GLY A C 1
ATOM 894 O O . GLY A 1 118 ? 6.931 -24.199 -6.537 1.00 47.66 118 GLY A O 1
ATOM 895 N N . VAL A 1 119 ? 6.631 -25.684 -4.899 1.00 45.19 119 VAL A N 1
ATOM 896 C CA . VAL A 1 119 ? 7.467 -25.011 -3.893 1.00 45.19 119 VAL A CA 1
ATOM 897 C C . VAL A 1 119 ? 8.951 -25.126 -4.244 1.00 45.19 119 VAL A C 1
ATOM 899 O O . VAL A 1 119 ? 9.685 -24.155 -4.108 1.00 45.19 119 VAL A O 1
ATOM 902 N N . ARG A 1 120 ? 9.416 -26.274 -4.761 1.00 54.56 120 ARG A N 1
ATOM 903 C CA . ARG A 1 120 ? 10.796 -26.404 -5.273 1.00 54.56 120 ARG A CA 1
ATOM 904 C C . ARG A 1 120 ? 11.027 -25.572 -6.533 1.00 54.56 120 ARG A C 1
ATOM 906 O O . ARG A 1 120 ? 12.104 -25.006 -6.693 1.00 54.56 120 ARG A O 1
ATOM 913 N N . TRP A 1 121 ? 10.024 -25.481 -7.399 1.00 49.03 121 TRP A N 1
ATOM 914 C CA . TRP A 1 121 ? 10.010 -24.585 -8.550 1.00 49.03 121 TRP A CA 1
ATOM 915 C C . TRP A 1 121 ? 10.053 -23.118 -8.105 1.00 49.03 121 TRP A C 1
ATOM 917 O O . TRP A 1 121 ? 10.877 -22.364 -8.610 1.00 49.03 121 TRP A O 1
ATOM 927 N N . LEU A 1 122 ? 9.259 -22.742 -7.098 1.00 44.06 122 LEU A N 1
ATOM 928 C CA . LEU A 1 122 ? 9.205 -21.395 -6.527 1.00 44.06 122 LEU A CA 1
ATOM 929 C C . LEU A 1 122 ? 10.522 -21.014 -5.835 1.00 44.06 122 LEU A C 1
ATOM 931 O O . LEU A 1 122 ? 11.039 -19.926 -6.052 1.00 44.06 122 LEU A O 1
ATOM 935 N N . ASN A 1 123 ? 11.122 -21.927 -5.072 1.00 45.25 123 ASN A N 1
ATOM 936 C CA . ASN A 1 123 ? 12.401 -21.695 -4.398 1.00 45.25 123 ASN A CA 1
ATOM 937 C C . ASN A 1 123 ? 13.553 -21.507 -5.402 1.00 45.25 123 ASN A C 1
ATOM 939 O O . ASN A 1 123 ? 14.391 -20.633 -5.232 1.00 45.25 123 ASN A O 1
ATOM 943 N N . ARG A 1 124 ? 13.551 -22.261 -6.513 1.00 51.94 124 ARG A N 1
ATOM 944 C CA . ARG A 1 124 ? 14.481 -22.038 -7.638 1.00 51.94 124 ARG A CA 1
ATOM 945 C C . ARG A 1 124 ? 14.206 -20.738 -8.399 1.00 51.94 124 ARG A C 1
ATOM 947 O O . ARG A 1 124 ? 15.096 -20.226 -9.064 1.00 51.94 124 ARG A O 1
ATOM 954 N N . ARG A 1 125 ? 12.978 -20.216 -8.330 1.00 44.00 125 ARG A N 1
ATOM 955 C CA . ARG A 1 125 ? 12.544 -18.967 -8.973 1.00 44.00 125 ARG A CA 1
ATOM 956 C C . ARG A 1 125 ? 13.021 -17.726 -8.217 1.00 44.00 125 ARG A C 1
ATOM 958 O O . ARG A 1 125 ? 13.324 -16.719 -8.846 1.00 44.00 125 ARG A O 1
ATOM 965 N N . PHE A 1 126 ? 13.073 -17.825 -6.890 1.00 40.22 126 PHE A N 1
ATOM 966 C CA . PHE A 1 126 ? 13.629 -16.810 -5.994 1.00 40.22 126 PHE A CA 1
ATOM 967 C C . PHE A 1 126 ? 15.140 -16.949 -5.788 1.00 40.22 126 PHE A C 1
ATOM 969 O O . PHE A 1 126 ? 15.727 -16.105 -5.117 1.00 40.22 126 PHE A O 1
ATOM 976 N N . ASP A 1 127 ? 15.772 -17.970 -6.377 1.00 43.34 127 ASP A N 1
ATOM 977 C CA . ASP A 1 127 ? 17.225 -18.069 -6.441 1.00 43.34 127 ASP A CA 1
ATOM 978 C C . ASP A 1 127 ? 17.748 -16.893 -7.291 1.00 43.34 127 ASP A C 1
ATOM 980 O O . ASP A 1 127 ? 17.496 -16.848 -8.504 1.00 43.34 127 ASP A O 1
ATOM 984 N N . PRO A 1 128 ? 18.446 -15.910 -6.688 1.00 41.78 128 PRO A N 1
ATOM 985 C CA . PRO A 1 128 ? 18.812 -14.653 -7.348 1.00 41.78 128 PRO A CA 1
ATOM 986 C C . PRO A 1 128 ? 19.761 -14.845 -8.544 1.00 41.78 128 PRO A C 1
ATOM 988 O O . PRO A 1 128 ? 20.065 -13.889 -9.253 1.00 41.78 128 PRO A O 1
ATOM 991 N N . ARG A 1 129 ? 20.215 -16.081 -8.789 1.00 41.41 129 ARG A N 1
ATOM 992 C CA . ARG A 1 129 ? 21.107 -16.480 -9.881 1.00 41.41 129 ARG A CA 1
ATOM 993 C C . ARG A 1 129 ? 20.387 -16.959 -11.152 1.00 41.41 129 ARG A C 1
ATOM 995 O O . ARG A 1 129 ? 21.033 -17.048 -12.189 1.00 41.41 129 ARG A O 1
ATOM 1002 N N . LEU A 1 130 ? 19.085 -17.279 -11.105 1.00 44.22 130 LEU A N 1
ATOM 1003 C CA . LEU A 1 130 ? 18.372 -18.010 -12.178 1.00 44.22 130 LEU A CA 1
ATOM 1004 C C . LEU A 1 130 ? 17.204 -17.243 -12.834 1.00 44.22 130 LEU A C 1
ATOM 1006 O O . LEU A 1 130 ? 16.385 -17.839 -13.539 1.00 44.22 130 LEU A O 1
ATOM 1010 N N . ALA A 1 131 ? 17.096 -15.930 -12.628 1.00 43.25 131 ALA A N 1
ATOM 1011 C CA . ALA A 1 131 ? 15.957 -15.125 -13.075 1.00 43.25 131 ALA A CA 1
ATOM 1012 C C . ALA A 1 131 ? 15.826 -15.012 -14.617 1.00 43.25 131 ALA A C 1
ATOM 1014 O O . ALA A 1 131 ? 16.207 -14.018 -15.226 1.00 43.25 131 ALA A O 1
ATOM 1015 N N . GLN A 1 132 ? 15.208 -16.011 -15.257 1.00 46.09 132 GLN A N 1
ATOM 1016 C CA . GLN A 1 132 ? 14.659 -15.923 -16.617 1.00 46.09 132 GLN A CA 1
ATOM 1017 C C . GLN A 1 132 ? 13.193 -15.467 -16.543 1.00 46.09 132 GLN A C 1
ATOM 1019 O O . GLN A 1 132 ? 12.337 -16.209 -16.068 1.00 46.09 132 GLN A O 1
ATOM 1024 N N . GLY A 1 133 ? 12.890 -14.236 -16.963 1.00 44.03 133 GLY A N 1
ATOM 1025 C CA . GLY A 1 133 ? 11.698 -13.453 -16.589 1.00 44.03 133 GLY A CA 1
ATOM 1026 C C . GLY A 1 133 ? 10.291 -13.992 -16.912 1.00 44.03 133 GLY A C 1
ATOM 1027 O O . GLY A 1 133 ? 9.334 -13.525 -16.303 1.00 44.03 133 GLY A O 1
ATOM 1028 N N . LEU A 1 134 ? 10.110 -15.004 -17.767 1.00 37.38 134 LEU A N 1
ATOM 1029 C CA . LEU A 1 134 ? 8.773 -15.359 -18.287 1.00 37.38 134 LEU A CA 1
ATOM 1030 C C . LEU A 1 134 ? 7.833 -16.045 -17.266 1.00 37.38 134 LEU A C 1
ATOM 1032 O O . LEU A 1 134 ? 6.626 -15.819 -17.261 1.00 37.38 134 LEU A O 1
ATOM 1036 N N . SER A 1 135 ? 8.362 -16.857 -16.349 1.00 42.16 135 SER A N 1
ATOM 1037 C CA . SER A 1 135 ? 7.549 -17.599 -15.367 1.00 42.16 135 SER A CA 1
ATOM 1038 C C . SER A 1 135 ? 7.129 -16.777 -14.141 1.00 42.16 135 SER A C 1
ATOM 1040 O O . SER A 1 135 ? 6.326 -17.249 -13.341 1.00 42.16 135 SER A O 1
ATOM 1042 N N . LEU A 1 136 ? 7.653 -15.554 -13.975 1.00 41.81 136 LEU A N 1
ATOM 1043 C CA . LEU A 1 136 ? 7.291 -14.677 -12.854 1.00 41.81 136 LEU A CA 1
ATOM 1044 C C . LEU A 1 136 ? 5.959 -13.992 -13.168 1.00 41.81 136 LEU A C 1
ATOM 1046 O O . LEU A 1 136 ? 5.103 -13.892 -12.303 1.00 41.81 136 LEU A O 1
ATOM 1050 N N . THR A 1 137 ? 5.755 -13.630 -14.436 1.00 45.25 137 THR A N 1
ATOM 1051 C CA . THR A 1 137 ? 4.512 -13.062 -14.961 1.00 45.25 137 THR A CA 1
ATOM 1052 C C . THR A 1 137 ? 3.346 -14.045 -14.837 1.00 45.25 137 THR A C 1
ATOM 1054 O O . THR A 1 137 ? 2.292 -13.668 -14.341 1.00 45.25 137 THR A O 1
ATOM 1057 N N . LEU A 1 138 ? 3.537 -15.326 -15.185 1.00 45.22 138 LEU A N 1
ATOM 1058 C CA . LEU A 1 138 ? 2.508 -16.360 -14.987 1.00 45.22 138 LEU A CA 1
ATOM 1059 C C . LEU A 1 138 ? 2.247 -16.673 -13.507 1.00 45.22 138 LEU A C 1
ATOM 1061 O O . LEU A 1 138 ? 1.093 -16.828 -13.123 1.00 45.22 138 LEU A O 1
ATOM 1065 N N . GLY A 1 139 ? 3.291 -16.729 -12.671 1.00 44.00 139 GLY A N 1
ATOM 1066 C CA . GLY A 1 139 ? 3.130 -16.902 -11.222 1.00 44.00 139 GLY A CA 1
ATOM 1067 C C . GLY A 1 139 ? 2.394 -15.728 -10.574 1.00 44.00 139 GLY A C 1
ATOM 1068 O O . GLY A 1 139 ? 1.580 -15.922 -9.680 1.00 44.00 139 GLY A O 1
ATOM 1069 N N . PHE A 1 140 ? 2.622 -14.519 -11.083 1.00 46.69 140 PHE A N 1
ATOM 1070 C CA . PHE A 1 140 ? 1.971 -13.299 -10.633 1.00 46.69 140 PHE A CA 1
ATOM 1071 C C . PHE A 1 140 ? 0.510 -13.201 -11.094 1.00 46.69 140 PHE A C 1
ATOM 1073 O O . PHE A 1 140 ? -0.355 -12.898 -10.281 1.00 46.69 140 PHE A O 1
ATOM 1080 N N . PHE A 1 141 ? 0.197 -13.538 -12.352 1.00 45.88 141 PHE A N 1
ATOM 1081 C CA . PHE A 1 141 ? -1.195 -13.645 -12.809 1.00 45.88 141 PHE A CA 1
ATOM 1082 C C . PHE A 1 141 ? -1.954 -14.759 -12.083 1.00 45.88 141 PHE A C 1
ATOM 1084 O O . PHE A 1 141 ? -3.125 -14.582 -11.762 1.00 45.88 141 PHE A O 1
ATOM 1091 N N . ALA A 1 142 ? -1.294 -15.875 -11.762 1.00 48.44 142 ALA A N 1
ATOM 1092 C CA . ALA A 1 142 ? -1.875 -16.929 -10.937 1.00 48.44 142 ALA A CA 1
ATOM 1093 C C . ALA A 1 142 ? -2.099 -16.468 -9.489 1.00 48.44 142 ALA A C 1
ATOM 1095 O O . ALA A 1 142 ? -3.121 -16.807 -8.904 1.00 48.44 142 ALA A O 1
ATOM 1096 N N . LEU A 1 143 ? -1.195 -15.660 -8.925 1.00 47.88 143 LEU A N 1
ATOM 1097 C CA . LEU A 1 143 ? -1.354 -15.058 -7.601 1.00 47.88 143 LEU A CA 1
ATOM 1098 C C . LEU A 1 143 ? -2.488 -14.025 -7.584 1.00 47.88 143 LEU A C 1
ATOM 1100 O O . LEU A 1 143 ? -3.311 -14.059 -6.682 1.00 47.88 143 LEU A O 1
ATOM 1104 N N . MET A 1 144 ? -2.584 -13.155 -8.592 1.00 47.84 144 MET A N 1
ATOM 1105 C CA . MET A 1 144 ? -3.703 -12.219 -8.757 1.00 47.84 144 MET A CA 1
ATOM 1106 C C . MET A 1 144 ? -5.027 -12.939 -8.994 1.00 47.84 144 MET A C 1
ATOM 1108 O O . MET A 1 144 ? -6.032 -12.568 -8.400 1.00 47.84 144 MET A O 1
ATOM 1112 N N . GLY A 1 145 ? -5.031 -14.012 -9.785 1.00 50.44 145 GLY A N 1
ATOM 1113 C CA . GLY A 1 145 ? -6.194 -14.879 -9.954 1.00 50.44 145 GLY A CA 1
ATOM 1114 C C . GLY A 1 145 ? -6.574 -15.610 -8.665 1.00 50.44 145 GLY A C 1
ATOM 1115 O O . GLY A 1 145 ? -7.756 -15.749 -8.374 1.00 50.44 145 GLY A O 1
ATOM 1116 N N . ALA A 1 146 ? -5.598 -16.024 -7.854 1.00 47.72 146 ALA A N 1
ATOM 1117 C CA . ALA A 1 146 ? -5.833 -16.658 -6.560 1.00 47.72 146 ALA A CA 1
ATOM 1118 C C . ALA A 1 146 ? -6.320 -15.657 -5.505 1.00 47.72 146 ALA A C 1
ATOM 1120 O O . ALA A 1 146 ? -7.227 -15.987 -4.756 1.00 47.72 146 ALA A O 1
ATOM 1121 N N . ILE A 1 147 ? -5.775 -14.438 -5.468 1.00 47.91 147 ILE A N 1
ATOM 1122 C CA . ILE A 1 147 ? -6.209 -13.354 -4.574 1.00 47.91 147 ILE A CA 1
ATOM 1123 C C . ILE A 1 147 ? -7.594 -12.851 -4.986 1.00 47.91 147 ILE A C 1
ATOM 1125 O O . ILE A 1 147 ? -8.458 -12.707 -4.132 1.00 47.91 147 ILE A O 1
ATOM 1129 N N . GLY A 1 148 ? -7.838 -12.644 -6.281 1.00 47.16 148 GLY A N 1
ATOM 1130 C CA . GLY A 1 148 ? -9.148 -12.269 -6.812 1.00 47.16 148 GLY A CA 1
ATOM 1131 C C . GLY A 1 148 ? -10.185 -13.377 -6.632 1.00 47.16 148 GLY A C 1
ATOM 1132 O O . GLY A 1 148 ? -11.301 -13.107 -6.209 1.00 47.16 148 GLY A O 1
ATOM 1133 N N . GLY A 1 149 ? -9.812 -14.637 -6.865 1.00 45.75 149 GLY A N 1
ATOM 1134 C CA . GLY A 1 149 ? -10.666 -15.801 -6.627 1.00 45.75 149 GLY A CA 1
ATOM 1135 C C . GLY A 1 149 ? -10.968 -16.011 -5.145 1.00 45.75 149 GLY A C 1
ATOM 1136 O O . GLY A 1 149 ? -12.117 -16.242 -4.784 1.00 45.75 149 GLY A O 1
ATOM 1137 N N . ALA A 1 150 ? -9.971 -15.851 -4.275 1.00 47.06 150 ALA A N 1
ATOM 1138 C CA . ALA A 1 150 ? -10.167 -15.841 -2.833 1.00 47.06 150 ALA A CA 1
ATOM 1139 C C . ALA A 1 150 ? -11.066 -14.670 -2.422 1.00 47.06 150 ALA A C 1
ATOM 1141 O O . ALA A 1 150 ? -12.017 -14.889 -1.693 1.00 47.06 150 ALA A O 1
ATOM 1142 N N . GLY A 1 151 ? -10.850 -13.463 -2.949 1.00 42.69 151 GLY A N 1
ATOM 1143 C CA . GLY A 1 151 ? -11.698 -12.292 -2.715 1.00 42.69 151 GLY A CA 1
ATOM 1144 C C . GLY A 1 151 ? -13.151 -12.497 -3.150 1.00 42.69 151 GLY A C 1
ATOM 1145 O O . GLY A 1 151 ? -14.056 -12.106 -2.424 1.00 42.69 151 GLY A O 1
ATOM 1146 N N . LEU A 1 152 ? -13.390 -13.180 -4.273 1.00 48.31 152 LEU A N 1
ATOM 1147 C CA . LEU A 1 152 ? -14.731 -13.542 -4.748 1.00 48.31 152 LEU A CA 1
ATOM 1148 C C . LEU A 1 152 ? -15.394 -14.627 -3.885 1.00 48.31 152 LEU A C 1
ATOM 1150 O O . LEU A 1 152 ? -16.595 -14.566 -3.638 1.00 48.31 152 LEU A O 1
ATOM 1154 N N . VAL A 1 153 ? -14.624 -15.598 -3.387 1.00 42.97 153 VAL A N 1
ATOM 1155 C CA . VAL A 1 153 ? -15.114 -16.616 -2.441 1.00 42.97 153 VAL A CA 1
ATOM 1156 C C . VAL A 1 153 ? -15.377 -15.997 -1.060 1.00 42.97 153 VAL A C 1
ATOM 1158 O O . VAL A 1 153 ? -16.394 -16.289 -0.439 1.00 42.97 153 VAL A O 1
ATOM 1161 N N . PHE A 1 154 ? -14.518 -15.083 -0.605 1.00 45.44 154 PHE A N 1
ATOM 1162 C CA . PHE A 1 154 ? -14.656 -14.352 0.657 1.00 45.44 154 PHE A CA 1
ATOM 1163 C C . PHE A 1 154 ? -15.773 -13.301 0.616 1.00 45.44 154 PHE A C 1
ATOM 1165 O O . PHE A 1 154 ? -16.409 -13.057 1.639 1.00 45.44 154 PHE A O 1
ATOM 1172 N N . SER A 1 155 ? -16.076 -12.749 -0.563 1.00 43.59 155 SER A N 1
ATOM 1173 C CA . SER A 1 155 ? -17.233 -11.882 -0.829 1.00 43.59 155 SER A CA 1
ATOM 1174 C C . SER A 1 155 ? -18.576 -12.579 -0.570 1.00 43.59 155 SER A C 1
ATOM 1176 O O . SER A 1 155 ? -19.581 -11.897 -0.380 1.00 43.59 155 SER A O 1
ATOM 1178 N N . GLN A 1 156 ? -18.610 -13.916 -0.537 1.00 48.06 156 GLN A N 1
ATOM 1179 C CA . GLN A 1 156 ? -19.839 -14.703 -0.400 1.00 48.06 156 GLN A CA 1
ATOM 1180 C C . GLN A 1 156 ? -20.075 -15.262 1.019 1.00 48.06 156 GLN A C 1
ATOM 1182 O O . GLN A 1 156 ? -21.136 -15.830 1.267 1.00 48.06 156 GLN A O 1
ATOM 1187 N N . THR A 1 157 ? -19.145 -15.120 1.975 1.00 45.41 157 THR A N 1
ATOM 1188 C CA . THR A 1 157 ? -19.272 -15.772 3.298 1.00 45.41 157 THR A CA 1
ATOM 1189 C C . THR A 1 157 ? -18.653 -14.957 4.432 1.00 45.41 157 THR A C 1
ATOM 1191 O O . THR A 1 157 ? -17.434 -14.861 4.458 1.00 45.41 157 THR A O 1
ATOM 1194 N N . GLN A 1 158 ? -19.466 -14.438 5.369 1.00 47.34 158 GLN A N 1
ATOM 1195 C CA . GLN A 1 158 ? -19.184 -14.005 6.768 1.00 47.34 158 GLN A CA 1
ATOM 1196 C C . GLN A 1 158 ? -17.848 -13.290 7.139 1.00 47.34 158 GLN A C 1
ATOM 1198 O O . GLN A 1 158 ? -17.635 -12.957 8.298 1.00 47.34 158 GLN A O 1
ATOM 1203 N N . ALA A 1 159 ? -16.958 -12.976 6.198 1.00 47.81 159 ALA A N 1
ATOM 1204 C CA . ALA A 1 159 ? -15.645 -12.368 6.423 1.00 47.81 159 ALA A CA 1
ATOM 1205 C C . ALA A 1 159 ? -15.712 -10.837 6.519 1.00 47.81 159 ALA A C 1
ATOM 1207 O O . ALA A 1 159 ? -14.807 -10.214 7.070 1.00 47.81 159 ALA A O 1
ATOM 1208 N N . VAL A 1 160 ? -16.809 -10.236 6.048 1.00 51.50 160 VAL A N 1
ATOM 1209 C CA . VAL A 1 160 ? -17.115 -8.813 6.249 1.00 51.50 160 VAL A CA 1
ATOM 1210 C C . VAL A 1 160 ? -17.193 -8.487 7.749 1.00 51.50 160 VAL A C 1
ATOM 1212 O O . VAL A 1 160 ? -16.660 -7.470 8.183 1.00 51.50 160 VAL A O 1
ATOM 1215 N N . GLU A 1 161 ? -17.728 -9.403 8.567 1.00 56.06 161 GLU A N 1
ATOM 1216 C CA . GLU A 1 161 ? -17.706 -9.280 10.035 1.00 56.06 161 GLU A CA 1
ATOM 1217 C C . GLU A 1 161 ? -16.285 -9.399 10.615 1.00 56.06 161 GLU A C 1
ATOM 1219 O O . GLU A 1 161 ? -15.976 -8.782 11.630 1.00 56.06 161 GLU A O 1
ATOM 1224 N N . GLY A 1 162 ? -15.389 -10.151 9.965 1.00 61.41 162 GLY A N 1
ATOM 1225 C CA . GLY A 1 162 ? -13.992 -10.298 10.386 1.00 61.41 162 GLY A 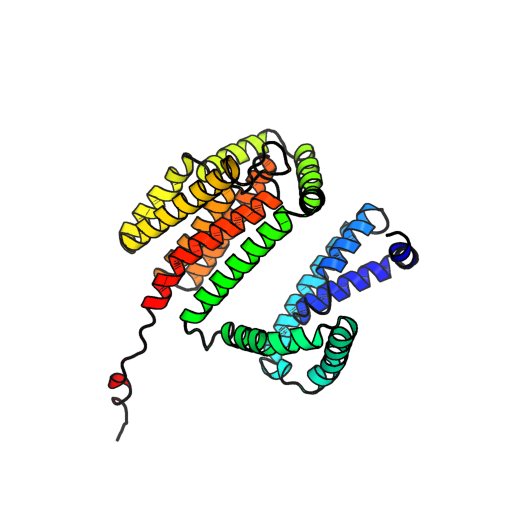CA 1
ATOM 1226 C C . GLY A 1 162 ? -13.140 -9.051 10.128 1.00 61.41 162 GLY A C 1
ATOM 1227 O O . GLY A 1 162 ? -12.303 -8.700 10.955 1.00 61.41 162 GLY A O 1
ATOM 1228 N N . LEU A 1 163 ? -13.373 -8.350 9.015 1.00 68.62 163 LEU A N 1
ATOM 1229 C CA . LEU A 1 163 ? -12.709 -7.075 8.697 1.00 68.62 163 LEU A CA 1
ATOM 1230 C C . LEU A 1 163 ? -13.158 -5.959 9.650 1.00 68.62 163 LEU A C 1
ATOM 1232 O O . LEU A 1 163 ? -12.335 -5.171 10.117 1.00 68.62 163 LEU A O 1
ATOM 1236 N N . ALA A 1 164 ? -14.439 -5.964 10.025 1.00 72.50 164 ALA A N 1
ATOM 1237 C CA . ALA A 1 164 ? -14.999 -5.082 11.043 1.00 72.50 164 ALA A CA 1
ATOM 1238 C C . ALA A 1 164 ? -14.279 -5.192 12.405 1.00 72.50 164 ALA A C 1
ATOM 1240 O O . ALA A 1 164 ? -14.115 -4.178 13.084 1.00 72.50 164 ALA A O 1
ATOM 1241 N N . LEU A 1 165 ? -13.775 -6.378 12.782 1.00 76.94 165 LEU A N 1
ATOM 1242 C CA . LEU A 1 165 ? -13.007 -6.568 14.024 1.00 76.94 165 LEU A CA 1
ATOM 1243 C C . LEU A 1 165 ? -11.683 -5.792 14.052 1.00 76.94 165 LEU A C 1
ATOM 1245 O O . LEU A 1 165 ? -11.177 -5.516 15.136 1.00 76.94 165 LEU A O 1
ATOM 1249 N N . ILE A 1 166 ? -11.112 -5.465 12.891 1.00 77.81 166 ILE A N 1
ATOM 1250 C CA . ILE A 1 166 ? -9.865 -4.694 12.786 1.00 77.81 166 ILE A CA 1
ATOM 1251 C C . ILE A 1 166 ? -10.182 -3.223 12.525 1.00 77.81 166 ILE A C 1
ATOM 1253 O O . ILE A 1 166 ? -9.629 -2.338 13.176 1.00 77.81 166 ILE A O 1
ATOM 1257 N N . ASP A 1 167 ? -11.091 -2.957 11.591 1.00 85.81 167 ASP A N 1
ATOM 1258 C CA . ASP A 1 167 ? -11.358 -1.607 11.113 1.00 85.81 167 ASP A CA 1
ATOM 1259 C C . ASP A 1 167 ? -12.053 -0.736 12.170 1.00 85.81 167 ASP A C 1
ATOM 1261 O O . ASP A 1 167 ? -11.625 0.397 12.391 1.00 85.81 167 ASP A O 1
ATOM 1265 N N . PHE A 1 168 ? -13.077 -1.244 12.874 1.00 87.62 168 PHE A N 1
ATOM 1266 C CA . PHE A 1 168 ? -13.810 -0.428 13.852 1.00 87.62 168 PHE A CA 1
ATOM 1267 C C . PHE A 1 168 ? -12.957 -0.002 15.053 1.00 87.62 168 PHE A C 1
ATOM 1269 O O . PHE A 1 168 ? -12.974 1.189 15.356 1.00 87.62 168 PHE A O 1
ATOM 1276 N N . PRO A 1 169 ? -12.172 -0.879 15.715 1.00 89.44 169 PRO A N 1
ATOM 1277 C CA . PRO A 1 169 ? -11.323 -0.447 16.825 1.00 89.44 169 PRO A CA 1
ATOM 1278 C C . PRO A 1 169 ? -10.286 0.601 16.417 1.00 89.44 169 PRO A C 1
ATOM 1280 O O . PRO A 1 169 ? -10.045 1.549 17.164 1.00 89.44 169 PRO A O 1
ATOM 1283 N N . VAL A 1 170 ? -9.693 0.461 15.226 1.00 84.62 170 VAL A N 1
ATOM 1284 C CA . VAL A 1 170 ? -8.713 1.428 14.712 1.00 84.62 170 VAL A CA 1
ATOM 1285 C C . VAL A 1 170 ? -9.377 2.771 14.426 1.00 84.62 170 VAL A C 1
ATOM 1287 O O . VAL A 1 170 ? -8.846 3.806 14.824 1.00 84.62 170 VAL A O 1
ATOM 1290 N N . LEU A 1 171 ? -10.544 2.772 13.779 1.00 88.56 171 LEU A N 1
ATOM 1291 C CA . LEU A 1 171 ? -11.282 3.998 13.477 1.00 88.56 171 LEU A CA 1
ATOM 1292 C C . LEU A 1 171 ? -11.842 4.665 14.739 1.00 88.56 171 LEU A C 1
ATOM 1294 O O . LEU A 1 171 ? -11.808 5.888 14.842 1.00 88.56 171 LEU A O 1
ATOM 1298 N N . GLU A 1 172 ? -12.309 3.889 15.720 1.00 90.44 172 GLU A N 1
ATOM 1299 C CA . GLU A 1 172 ? -12.779 4.406 17.007 1.00 90.44 172 GLU A CA 1
ATOM 1300 C C . GLU A 1 172 ? -11.631 5.041 17.799 1.00 90.44 172 GLU A C 1
ATOM 1302 O O . GLU A 1 172 ? -11.771 6.151 18.318 1.00 90.44 172 GLU A O 1
ATOM 1307 N N . TRP A 1 173 ? -10.480 4.365 17.865 1.00 88.75 173 TRP A N 1
ATOM 1308 C CA . TRP A 1 173 ? -9.275 4.920 18.473 1.00 88.75 173 TRP A CA 1
ATOM 1309 C C . TRP A 1 173 ? -8.837 6.198 17.751 1.00 88.75 173 TRP A C 1
ATOM 1311 O O . TRP A 1 173 ? -8.650 7.229 18.393 1.00 88.75 173 TRP A O 1
ATOM 1321 N N . MET A 1 174 ? -8.780 6.177 16.415 1.00 89.19 174 MET A N 1
ATOM 1322 C CA . MET A 1 174 ? -8.415 7.352 15.626 1.00 89.19 174 MET A CA 1
ATOM 1323 C C . MET A 1 174 ? -9.394 8.509 15.848 1.00 89.19 174 MET A C 1
ATOM 1325 O O . MET A 1 174 ? -8.966 9.648 16.000 1.00 89.19 174 MET A O 1
ATOM 1329 N N . GLY A 1 175 ? -10.696 8.228 15.934 1.00 87.50 175 GLY A N 1
ATOM 1330 C CA . GLY A 1 175 ? -11.723 9.221 16.237 1.00 87.50 175 GLY A CA 1
ATOM 1331 C C . GLY A 1 175 ? -11.548 9.879 17.609 1.00 87.50 175 GLY A C 1
ATOM 1332 O O . GLY A 1 175 ? -11.852 11.060 17.746 1.00 87.50 175 GLY A O 1
ATOM 1333 N N . LYS A 1 176 ? -11.020 9.149 18.601 1.00 90.44 176 LYS A N 1
ATOM 1334 C CA . LYS A 1 176 ? -10.717 9.671 19.947 1.00 90.44 176 LYS A CA 1
ATOM 1335 C C . LYS A 1 176 ? -9.375 10.402 20.027 1.00 90.44 176 LYS A C 1
ATOM 1337 O O . LYS A 1 176 ? -9.207 11.247 20.901 1.00 90.44 176 LYS A O 1
ATOM 1342 N N . THR A 1 177 ? -8.413 10.053 19.174 1.00 91.31 177 THR A N 1
ATOM 1343 C CA . THR A 1 177 ? -7.027 10.545 19.263 1.00 91.31 177 THR A CA 1
ATOM 1344 C C . THR A 1 177 ? -6.712 11.680 18.287 1.00 91.31 177 THR A C 1
ATOM 1346 O O . THR A 1 177 ? -5.834 12.493 18.572 1.00 91.31 177 THR A O 1
ATOM 1349 N N . ARG A 1 178 ? -7.399 11.766 17.142 1.00 89.50 178 ARG A N 1
ATOM 1350 C CA . ARG A 1 178 ? -7.120 12.786 16.119 1.00 89.50 178 ARG A CA 1
ATOM 1351 C C . ARG A 1 178 ? -7.538 14.190 16.568 1.00 89.50 178 ARG A C 1
ATOM 1353 O O . ARG A 1 178 ? -8.548 14.360 17.243 1.00 89.50 178 ARG A O 1
ATOM 1360 N N . THR A 1 179 ? -6.785 15.196 16.133 1.00 94.25 179 THR A N 1
ATOM 1361 C CA . THR A 1 179 ? -7.127 16.617 16.294 1.00 94.25 179 THR A CA 1
ATOM 1362 C C . THR A 1 179 ? -7.685 17.185 14.991 1.00 94.25 179 THR A C 1
ATOM 1364 O O . THR A 1 179 ? -7.341 16.704 13.909 1.00 94.25 179 THR A O 1
ATOM 1367 N N . ASP A 1 180 ? -8.504 18.236 15.069 1.00 94.12 180 ASP A N 1
ATOM 1368 C CA . ASP A 1 180 ? -9.053 18.900 13.874 1.00 94.12 180 ASP A CA 1
ATOM 1369 C C . ASP A 1 180 ? -7.945 19.443 12.957 1.00 94.12 180 ASP A C 1
ATOM 1371 O O . ASP A 1 180 ? -8.032 19.355 11.731 1.00 94.12 180 ASP A O 1
ATOM 1375 N N . GLU A 1 181 ? -6.855 19.935 13.551 1.00 93.75 181 GLU A N 1
ATOM 1376 C CA . GLU A 1 181 ? -5.665 20.371 12.820 1.00 93.75 181 GLU A CA 1
ATOM 1377 C C . GLU A 1 181 ? -5.026 19.209 12.045 1.00 93.75 181 GLU A C 1
ATOM 1379 O O . GLU A 1 181 ? -4.808 19.327 10.839 1.00 93.75 181 GLU A O 1
ATOM 1384 N N . ALA A 1 182 ? -4.810 18.056 12.688 1.00 90.31 182 ALA A N 1
ATOM 1385 C CA . ALA A 1 182 ? -4.267 16.872 12.024 1.00 90.31 182 ALA A CA 1
ATOM 1386 C C . ALA A 1 182 ? -5.166 16.387 10.877 1.00 90.31 182 ALA A C 1
ATOM 1388 O O . ALA A 1 182 ? -4.660 16.008 9.822 1.00 90.31 182 ALA A O 1
ATOM 1389 N N . VAL A 1 183 ? -6.491 16.446 11.051 1.00 95.00 183 VAL A N 1
ATOM 1390 C CA . VAL A 1 183 ? -7.459 16.112 9.996 1.00 95.00 183 VAL A CA 1
ATOM 1391 C C . VAL A 1 183 ? -7.339 17.083 8.824 1.00 95.00 183 VAL A C 1
ATOM 1393 O O . VAL A 1 183 ? -7.267 16.641 7.681 1.00 95.00 183 VAL A O 1
ATOM 1396 N N . SER A 1 184 ? -7.260 18.392 9.081 1.00 95.25 184 SER A N 1
ATOM 1397 C CA . SER A 1 184 ? -7.114 19.399 8.021 1.00 95.25 184 SER A CA 1
ATOM 1398 C C . SER A 1 184 ? -5.826 19.220 7.209 1.00 95.25 184 SER A C 1
ATOM 1400 O O . SER A 1 184 ? -5.863 19.269 5.978 1.00 95.25 184 SER A O 1
ATOM 1402 N N . ILE A 1 185 ? -4.708 18.930 7.884 1.00 93.12 185 ILE A N 1
ATOM 1403 C CA . ILE A 1 185 ? -3.411 18.671 7.252 1.00 93.12 185 ILE A CA 1
ATOM 1404 C C . ILE A 1 185 ? -3.481 17.383 6.428 1.00 93.12 185 ILE A C 1
ATOM 1406 O O . ILE A 1 185 ? -3.033 17.365 5.280 1.00 93.12 185 ILE A O 1
ATOM 1410 N N . ALA A 1 186 ? -4.071 16.320 6.986 1.00 93.81 186 ALA A N 1
ATOM 1411 C CA . ALA A 1 186 ? -4.238 15.048 6.294 1.00 93.81 186 ALA A CA 1
ATOM 1412 C C . ALA A 1 186 ? -5.091 15.213 5.030 1.00 93.81 186 ALA A C 1
ATOM 1414 O O . ALA A 1 186 ? -4.631 14.873 3.945 1.00 93.81 186 ALA A O 1
ATOM 1415 N N . CYS A 1 187 ? -6.281 15.811 5.137 1.00 94.12 187 CYS A N 1
ATOM 1416 C CA . CYS A 1 187 ? -7.143 16.098 3.991 1.00 94.12 187 CYS A CA 1
ATOM 1417 C C . CYS A 1 187 ? -6.413 16.934 2.931 1.00 94.12 187 CYS A C 1
ATOM 1419 O O . CYS A 1 187 ? -6.449 16.586 1.755 1.00 94.12 187 CYS A O 1
ATOM 1421 N N . GLY A 1 188 ? -5.704 17.994 3.339 1.00 93.06 188 GLY A N 1
ATOM 1422 C CA . GLY A 1 188 ? -4.934 18.841 2.427 1.00 93.06 188 GLY A CA 1
ATOM 1423 C C . GLY A 1 188 ? -3.854 18.071 1.663 1.00 93.06 188 GLY A C 1
ATOM 1424 O O . GLY A 1 188 ? -3.753 18.199 0.445 1.00 93.06 188 GLY A O 1
ATOM 1425 N N . GLY A 1 189 ? -3.082 17.229 2.354 1.00 92.00 189 GLY A N 1
ATOM 1426 C CA . GLY A 1 189 ? -2.041 16.407 1.731 1.00 92.00 189 GLY A CA 1
ATOM 1427 C C . GLY A 1 189 ? -2.592 15.300 0.827 1.00 92.00 189 GLY A C 1
ATOM 1428 O O . GLY A 1 189 ? -2.028 15.026 -0.232 1.00 92.00 189 GLY A O 1
ATOM 1429 N N . LEU A 1 190 ? -3.711 14.680 1.209 1.00 95.88 190 LEU A N 1
ATOM 1430 C CA . LEU A 1 190 ? -4.327 13.587 0.452 1.00 95.88 190 LEU A CA 1
ATOM 1431 C C . LEU A 1 190 ? -4.919 14.031 -0.887 1.00 95.88 190 LEU A C 1
ATOM 1433 O O . LEU A 1 190 ? -4.979 13.218 -1.811 1.00 95.88 190 LEU A O 1
ATOM 1437 N N . LEU A 1 191 ? -5.298 15.306 -1.033 1.00 93.69 191 LEU A N 1
ATOM 1438 C CA . LEU A 1 191 ? -5.789 15.847 -2.305 1.00 93.69 191 LEU A CA 1
ATOM 1439 C C . LEU A 1 191 ? -4.790 15.639 -3.451 1.00 93.69 191 LEU A C 1
ATOM 1441 O O . LEU A 1 191 ? -5.212 15.365 -4.572 1.00 93.69 191 LEU A O 1
ATOM 1445 N N . ALA A 1 192 ? -3.482 15.673 -3.172 1.00 93.50 192 ALA A N 1
ATOM 1446 C CA . ALA A 1 192 ? -2.435 15.423 -4.167 1.00 93.50 192 ALA A CA 1
ATOM 1447 C C . ALA A 1 192 ? -2.433 13.980 -4.712 1.00 93.50 192 ALA A C 1
ATOM 1449 O O . ALA A 1 192 ? -1.854 13.715 -5.761 1.00 93.50 192 ALA A O 1
ATOM 1450 N N . PHE A 1 193 ? -3.073 13.039 -4.015 1.00 95.12 193 PHE A N 1
ATOM 1451 C CA . PHE A 1 193 ? -3.162 11.627 -4.398 1.00 95.12 193 PHE A CA 1
ATOM 1452 C C . PHE A 1 193 ? -4.585 11.211 -4.795 1.00 95.12 193 PHE A C 1
ATOM 1454 O O . PHE A 1 193 ? -4.800 10.066 -5.188 1.00 95.12 193 PHE A O 1
ATOM 1461 N N . HIS A 1 194 ? -5.551 12.129 -4.724 1.00 93.56 194 HIS A N 1
ATOM 1462 C CA . HIS A 1 194 ? -6.945 11.902 -5.091 1.00 93.56 194 HIS A CA 1
ATOM 1463 C C . HIS A 1 194 ? -7.307 12.661 -6.379 1.00 93.56 194 HIS A C 1
ATOM 1465 O O . HIS A 1 194 ? -6.609 13.581 -6.804 1.00 93.56 194 HIS A O 1
ATOM 1471 N N . TRP A 1 195 ? -8.414 12.303 -7.029 1.00 87.38 195 TRP A N 1
ATOM 1472 C CA . TRP A 1 195 ? -8.952 13.095 -8.136 1.00 87.38 195 TRP A CA 1
ATOM 1473 C C . TRP A 1 195 ? -9.481 14.453 -7.642 1.00 87.38 195 TRP A C 1
ATOM 1475 O O . TRP A 1 195 ? -10.214 14.474 -6.650 1.00 87.38 195 TRP A O 1
ATOM 1485 N N . PRO A 1 196 ? -9.192 15.576 -8.328 1.00 89.75 196 PRO A N 1
ATOM 1486 C CA . PRO A 1 196 ? -8.338 15.730 -9.514 1.00 89.75 196 PRO A CA 1
ATOM 1487 C C . PRO A 1 196 ? -6.850 16.020 -9.211 1.00 89.75 196 PRO A C 1
ATOM 1489 O O . PRO A 1 196 ? -6.048 16.050 -10.143 1.00 89.75 196 PRO A O 1
ATOM 1492 N N . GLY A 1 197 ? -6.466 16.240 -7.949 1.00 89.62 197 GLY A N 1
ATOM 1493 C CA . GLY A 1 197 ? -5.121 16.696 -7.563 1.00 89.62 197 GLY A CA 1
ATOM 1494 C C . GLY A 1 197 ? -3.975 15.750 -7.944 1.00 89.62 197 GLY A C 1
ATOM 1495 O O . GLY A 1 197 ? -2.853 16.201 -8.146 1.00 89.62 197 GLY A O 1
ATOM 1496 N N . VAL A 1 198 ? -4.255 14.467 -8.188 1.00 92.00 198 VAL A N 1
ATOM 1497 C CA . VAL A 1 198 ? -3.282 13.496 -8.719 1.00 92.00 198 VAL A CA 1
ATOM 1498 C C . VAL A 1 198 ? -2.575 13.962 -9.999 1.00 92.00 198 VAL A C 1
ATOM 1500 O O . VAL A 1 198 ? -1.413 13.617 -10.231 1.00 92.00 198 VAL A O 1
ATOM 1503 N N . PHE A 1 199 ? -3.227 14.789 -10.823 1.00 91.31 199 PHE A N 1
ATOM 1504 C CA . PHE A 1 199 ? -2.605 15.350 -12.021 1.00 91.31 199 PHE A CA 1
ATOM 1505 C C . PHE A 1 199 ? -1.449 16.307 -11.704 1.00 91.31 199 PHE A C 1
ATOM 1507 O O . PHE A 1 199 ? -0.492 16.361 -12.475 1.00 91.31 199 PHE A O 1
ATOM 1514 N N . GLU A 1 200 ? -1.488 17.006 -10.567 1.00 90.75 200 GLU A N 1
ATOM 1515 C CA . GLU A 1 200 ? -0.421 17.921 -10.142 1.00 90.75 200 GLU A CA 1
ATOM 1516 C C . GLU A 1 200 ? 0.879 17.175 -9.824 1.00 90.75 200 GLU A C 1
ATOM 1518 O O . GLU A 1 200 ? 1.964 17.714 -10.022 1.00 90.75 200 GLU A O 1
ATOM 1523 N N . VAL A 1 201 ? 0.785 15.910 -9.401 1.00 90.75 201 VAL A N 1
ATOM 1524 C CA . VAL A 1 201 ? 1.944 15.039 -9.150 1.00 90.75 201 VAL A CA 1
ATOM 1525 C C . VAL A 1 201 ? 2.343 14.279 -10.417 1.00 90.75 201 VAL A C 1
ATOM 1527 O O . VAL A 1 201 ? 3.523 14.203 -10.771 1.00 90.75 201 VAL A O 1
ATOM 1530 N N . ALA A 1 202 ? 1.364 13.716 -11.128 1.00 91.44 202 ALA A N 1
ATOM 1531 C CA . ALA A 1 202 ? 1.612 12.841 -12.268 1.00 91.44 202 ALA A CA 1
ATOM 1532 C C . ALA A 1 202 ? 2.189 13.589 -13.476 1.00 91.44 202 ALA A C 1
ATOM 1534 O O . ALA A 1 202 ? 3.126 13.095 -14.102 1.00 91.44 202 ALA A O 1
ATOM 1535 N N . VAL A 1 203 ? 1.675 14.781 -13.803 1.00 94.12 203 VAL A N 1
ATOM 1536 C CA . VAL A 1 203 ? 2.087 15.522 -15.007 1.00 94.12 203 VAL A CA 1
ATOM 1537 C C . VAL A 1 203 ? 3.559 15.955 -14.944 1.00 94.12 203 VAL A C 1
ATOM 1539 O O . VAL A 1 203 ? 4.285 15.656 -15.898 1.00 94.12 203 VAL A O 1
ATOM 1542 N N . PRO A 1 204 ? 4.064 16.573 -13.855 1.00 94.88 204 PRO A N 1
ATOM 1543 C CA . PRO A 1 204 ? 5.488 16.892 -13.743 1.00 94.88 204 PRO A CA 1
ATOM 1544 C C . PRO A 1 204 ? 6.377 15.647 -13.791 1.00 94.88 204 PRO A C 1
ATOM 1546 O O . PRO A 1 204 ? 7.411 15.653 -14.462 1.00 94.88 204 PRO A O 1
ATOM 1549 N N . LEU A 1 205 ? 5.960 14.556 -13.139 1.00 92.31 205 LEU A N 1
ATOM 1550 C CA . LEU A 1 205 ? 6.706 13.299 -13.149 1.00 92.31 205 LEU A CA 1
ATOM 1551 C C . LEU A 1 205 ? 6.774 12.690 -14.560 1.00 92.31 205 LEU A C 1
ATOM 1553 O O . LEU A 1 205 ? 7.834 12.238 -14.994 1.00 92.31 205 LEU A O 1
ATOM 1557 N N . MET A 1 206 ? 5.665 12.715 -15.302 1.00 94.38 206 MET A N 1
ATOM 1558 C CA . MET A 1 206 ? 5.605 12.275 -16.696 1.00 94.38 206 MET A CA 1
ATOM 1559 C C . MET A 1 206 ? 6.469 13.152 -17.605 1.00 94.38 206 MET A C 1
ATOM 1561 O O . MET A 1 206 ? 7.200 12.618 -18.436 1.00 94.38 206 MET A O 1
ATOM 1565 N N . ALA A 1 207 ? 6.429 14.477 -17.440 1.00 93.69 207 ALA A N 1
ATOM 1566 C CA . ALA A 1 207 ? 7.264 15.403 -18.202 1.00 93.69 207 ALA A CA 1
ATOM 1567 C C . ALA A 1 207 ? 8.760 15.146 -17.949 1.00 93.69 207 ALA A C 1
ATOM 1569 O O . ALA A 1 207 ? 9.550 15.061 -18.892 1.00 93.69 207 ALA A O 1
ATOM 1570 N N . PHE A 1 208 ? 9.140 14.924 -16.688 1.00 92.06 208 PHE A N 1
ATOM 1571 C CA . PHE A 1 208 ? 10.502 14.550 -16.317 1.00 92.06 208 PHE A CA 1
ATOM 1572 C C . PHE A 1 208 ? 10.921 13.208 -16.936 1.00 92.06 208 PHE A C 1
ATOM 1574 O O . PHE A 1 208 ? 11.998 13.102 -17.529 1.00 92.06 208 PHE A O 1
ATOM 1581 N N . ALA A 1 209 ? 10.062 12.188 -16.852 1.00 89.38 209 ALA A N 1
ATOM 1582 C CA . ALA A 1 209 ? 10.325 10.874 -17.430 1.00 89.38 209 ALA A CA 1
ATOM 1583 C C . ALA A 1 209 ? 10.441 10.921 -18.961 1.00 89.38 209 ALA A C 1
ATOM 1585 O O . ALA A 1 209 ? 11.309 10.252 -19.529 1.00 89.38 209 ALA A O 1
ATOM 1586 N N . TRP A 1 210 ? 9.618 11.737 -19.630 1.00 91.94 210 TRP A N 1
ATOM 1587 C CA . TRP A 1 210 ? 9.730 11.979 -21.068 1.00 91.94 210 TRP A CA 1
ATOM 1588 C C . TRP A 1 210 ? 11.110 12.546 -21.385 1.00 91.94 210 TRP A C 1
ATOM 1590 O O . TRP A 1 210 ? 11.827 11.971 -22.202 1.00 91.94 210 TRP A O 1
ATOM 1600 N N . TRP A 1 211 ? 11.508 13.621 -20.706 1.00 91.94 211 TRP A N 1
ATOM 1601 C CA . TRP A 1 211 ? 12.762 14.307 -20.995 1.00 91.94 211 TRP A CA 1
ATOM 1602 C C . TRP A 1 211 ? 13.999 13.437 -20.744 1.00 91.94 211 TRP A C 1
ATOM 1604 O O . TRP A 1 211 ? 14.947 13.474 -21.525 1.00 91.94 211 TRP A O 1
ATOM 1614 N N . ARG A 1 212 ? 14.001 12.642 -19.668 1.00 88.19 212 ARG A N 1
ATOM 1615 C CA . ARG A 1 212 ? 15.188 11.885 -19.239 1.00 88.19 212 ARG A CA 1
ATOM 1616 C C . ARG A 1 212 ? 15.294 10.469 -19.793 1.00 88.19 212 ARG A C 1
ATOM 1618 O O . ARG A 1 212 ? 16.409 9.974 -19.924 1.00 88.19 212 ARG A O 1
ATOM 1625 N N . VAL A 1 213 ? 14.173 9.800 -20.058 1.00 83.75 213 VAL A N 1
ATOM 1626 C CA . VAL A 1 213 ? 14.155 8.373 -20.439 1.00 83.75 213 VAL A CA 1
ATOM 1627 C C . VAL A 1 213 ? 13.435 8.146 -21.761 1.00 83.75 213 VAL A C 1
ATOM 1629 O O . VAL A 1 213 ? 13.861 7.307 -22.553 1.00 83.75 213 VAL A O 1
ATOM 1632 N N . GLY A 1 214 ? 12.358 8.886 -22.012 1.00 87.75 214 GLY A N 1
ATOM 1633 C CA . GLY A 1 214 ? 11.615 8.851 -23.265 1.00 87.75 214 GLY A CA 1
ATOM 1634 C C . GLY A 1 214 ? 10.106 8.737 -23.068 1.00 87.75 214 GLY A C 1
ATOM 1635 O O . GLY 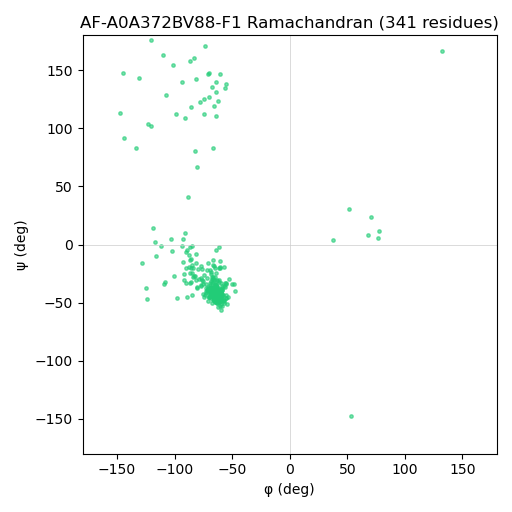A 1 214 ? 9.599 8.407 -21.994 1.00 87.75 214 GLY A O 1
ATOM 1636 N N . TRP A 1 215 ? 9.374 8.982 -24.151 1.00 85.12 215 TRP A N 1
ATOM 1637 C CA . TRP A 1 215 ? 7.913 9.086 -24.150 1.00 85.12 215 TRP A CA 1
ATOM 1638 C C . TRP A 1 215 ? 7.193 7.810 -23.667 1.00 85.12 215 TRP A C 1
ATOM 1640 O O . TRP A 1 215 ? 6.189 7.899 -22.966 1.00 85.12 215 TRP A O 1
ATOM 1650 N N . PHE A 1 216 ? 7.740 6.617 -23.936 1.00 84.69 216 PHE A N 1
ATOM 1651 C CA . PHE A 1 216 ? 7.198 5.353 -23.415 1.00 84.69 216 PHE A CA 1
ATOM 1652 C C . PHE A 1 216 ? 7.242 5.256 -21.881 1.00 84.69 216 PHE A C 1
ATOM 1654 O O . PHE A 1 216 ? 6.402 4.586 -21.284 1.00 84.69 216 PHE A O 1
ATOM 1661 N N . ALA A 1 217 ? 8.220 5.875 -21.211 1.00 85.88 217 ALA A N 1
ATOM 1662 C CA . ALA A 1 217 ? 8.254 5.903 -19.748 1.00 85.88 217 ALA A CA 1
ATOM 1663 C C . ALA A 1 217 ? 7.175 6.838 -19.189 1.00 85.88 217 ALA A C 1
ATOM 1665 O O . ALA A 1 217 ? 6.472 6.458 -18.257 1.00 85.88 217 ALA A O 1
ATOM 1666 N N . ALA A 1 218 ? 6.990 7.999 -19.818 1.00 89.62 218 ALA A N 1
ATOM 1667 C CA . ALA A 1 218 ? 5.941 8.946 -19.458 1.00 89.62 218 ALA A CA 1
ATOM 1668 C C . ALA A 1 218 ? 4.537 8.341 -19.613 1.00 89.62 218 ALA A C 1
ATOM 1670 O O . ALA A 1 218 ? 3.740 8.408 -18.683 1.00 89.62 218 ALA A O 1
ATOM 1671 N N . ILE A 1 219 ? 4.248 7.676 -20.739 1.00 89.31 219 ILE A N 1
ATOM 1672 C CA . ILE A 1 219 ? 2.946 7.021 -20.949 1.00 89.31 219 ILE A CA 1
ATOM 1673 C C . ILE A 1 219 ? 2.692 5.934 -19.906 1.00 89.31 219 ILE A C 1
ATOM 1675 O O . ILE A 1 219 ? 1.585 5.852 -19.388 1.00 89.31 219 ILE A O 1
ATOM 1679 N N . ARG A 1 220 ? 3.696 5.118 -19.562 1.00 88.06 220 ARG A N 1
ATOM 1680 C CA . ARG A 1 220 ? 3.525 4.067 -18.544 1.00 88.06 220 ARG A CA 1
ATOM 1681 C C . ARG A 1 220 ? 3.175 4.642 -17.176 1.00 88.06 220 ARG A C 1
ATOM 1683 O O . ARG A 1 220 ? 2.276 4.112 -16.539 1.00 88.06 220 ARG A O 1
ATOM 1690 N N . ILE A 1 221 ? 3.818 5.738 -16.771 1.00 91.19 221 ILE A N 1
ATOM 1691 C CA . ILE A 1 221 ? 3.470 6.452 -15.534 1.00 91.19 221 ILE A CA 1
ATOM 1692 C C . ILE A 1 221 ? 2.033 6.978 -15.614 1.00 91.19 221 ILE A C 1
ATOM 1694 O O . ILE A 1 221 ? 1.258 6.762 -14.689 1.00 91.19 221 ILE A O 1
ATOM 1698 N N . GLY A 1 222 ? 1.650 7.604 -16.731 1.00 91.44 222 GLY A N 1
ATOM 1699 C CA . GLY A 1 222 ? 0.292 8.115 -16.927 1.00 91.44 222 GLY A CA 1
ATOM 1700 C C . GLY A 1 222 ? -0.777 7.023 -16.857 1.00 91.44 222 GLY A C 1
ATOM 1701 O O . GLY A 1 222 ? -1.723 7.135 -16.084 1.00 91.44 222 GLY A O 1
ATOM 1702 N N . VAL A 1 223 ? -0.605 5.931 -17.606 1.00 90.38 223 VAL A N 1
ATOM 1703 C CA . VAL A 1 223 ? -1.515 4.770 -17.595 1.00 90.38 223 VAL A CA 1
ATOM 1704 C C . VAL A 1 223 ? -1.530 4.086 -16.226 1.00 90.38 223 VAL A C 1
ATOM 1706 O O . VAL A 1 223 ? -2.582 3.637 -15.772 1.00 90.38 223 VAL A O 1
ATOM 1709 N N . GLY A 1 224 ? -0.385 4.030 -15.546 1.00 89.81 224 GLY A N 1
ATOM 1710 C CA . GLY A 1 224 ? -0.274 3.515 -14.187 1.00 89.81 224 GLY A CA 1
ATOM 1711 C C . GLY A 1 224 ? -1.130 4.308 -13.215 1.00 89.81 224 GLY A C 1
ATOM 1712 O O . GLY A 1 224 ? -2.005 3.751 -12.555 1.00 89.81 224 GLY A O 1
ATOM 1713 N N . VAL A 1 225 ? -0.907 5.619 -13.156 1.00 94.19 225 VAL A N 1
ATOM 1714 C CA . VAL A 1 225 ? -1.580 6.502 -12.200 1.00 94.19 225 VAL A CA 1
ATOM 1715 C C . VAL A 1 225 ? -3.073 6.602 -12.496 1.00 94.19 225 VAL A C 1
ATOM 1717 O O . VAL A 1 225 ? -3.881 6.395 -11.595 1.00 94.19 225 VAL A O 1
ATOM 1720 N N . VAL A 1 226 ? -3.456 6.840 -13.755 1.00 92.12 226 VAL A N 1
ATOM 1721 C CA . VAL A 1 226 ? -4.870 6.927 -14.154 1.00 92.12 226 VAL A CA 1
ATOM 1722 C C . VAL A 1 226 ? -5.581 5.591 -13.941 1.00 92.12 226 VAL A C 1
ATOM 1724 O O . VAL A 1 226 ? -6.711 5.576 -13.461 1.00 92.12 226 VAL A O 1
ATOM 1727 N N . GLY A 1 227 ? -4.929 4.469 -14.258 1.00 86.69 227 GLY A N 1
ATOM 1728 C CA . GLY A 1 227 ? -5.514 3.140 -14.097 1.00 86.69 227 GLY A CA 1
ATOM 1729 C C . GLY A 1 227 ? -5.723 2.748 -12.635 1.00 86.69 227 GLY A C 1
ATOM 1730 O O . GLY A 1 227 ? -6.779 2.217 -12.309 1.00 86.69 227 GLY A O 1
ATOM 1731 N N . ALA A 1 228 ? -4.788 3.063 -11.735 1.00 90.00 228 ALA A N 1
ATOM 1732 C CA . ALA A 1 228 ? -4.983 2.795 -10.310 1.00 90.00 228 ALA A CA 1
ATOM 1733 C C . ALA A 1 228 ? -5.970 3.762 -9.655 1.00 90.00 228 ALA A C 1
ATOM 1735 O O . ALA A 1 228 ? -6.866 3.310 -8.950 1.00 90.00 228 ALA A O 1
ATOM 1736 N N . ALA A 1 229 ? -5.857 5.067 -9.920 1.00 92.50 229 ALA A N 1
ATOM 1737 C CA . ALA A 1 229 ? -6.778 6.059 -9.372 1.00 92.50 229 ALA A CA 1
ATOM 1738 C C . ALA A 1 229 ? -8.209 5.835 -9.882 1.00 92.50 229 ALA A C 1
ATOM 1740 O O . ALA A 1 229 ? -9.168 5.855 -9.116 1.00 92.50 229 ALA A O 1
ATOM 1741 N N . GLY A 1 230 ? -8.362 5.615 -11.190 1.00 87.44 230 GLY A N 1
ATOM 1742 C CA . GLY A 1 230 ? -9.648 5.351 -11.827 1.00 87.44 230 GLY A CA 1
ATOM 1743 C C . GLY A 1 230 ? -10.200 3.973 -11.474 1.00 87.44 230 GLY A C 1
ATOM 1744 O O . GLY A 1 230 ? -11.393 3.849 -11.228 1.00 87.44 230 GLY A O 1
ATOM 1745 N N . GLY A 1 231 ? -9.344 2.951 -11.396 1.00 83.62 231 GLY A N 1
ATOM 1746 C CA . GLY A 1 231 ? -9.728 1.597 -11.004 1.00 83.62 231 GLY A CA 1
ATOM 1747 C C . GLY A 1 231 ? -10.202 1.519 -9.556 1.00 83.62 231 GLY A C 1
ATOM 1748 O O . GLY A 1 231 ? -11.262 0.956 -9.308 1.00 83.62 231 GLY A O 1
ATOM 1749 N N . ALA A 1 232 ? -9.472 2.129 -8.616 1.00 87.50 232 ALA A N 1
ATOM 1750 C CA . ALA A 1 232 ? -9.892 2.215 -7.218 1.00 87.50 232 ALA A CA 1
ATOM 1751 C C . ALA A 1 232 ? -11.224 2.968 -7.090 1.00 87.50 232 ALA A C 1
ATOM 1753 O O . ALA A 1 232 ? -12.164 2.439 -6.509 1.00 87.50 232 ALA A O 1
ATOM 1754 N N . TYR A 1 233 ? -11.340 4.135 -7.733 1.00 89.50 233 TYR A N 1
ATOM 1755 C CA . TYR A 1 233 ? -12.567 4.934 -7.724 1.00 89.50 233 TYR A CA 1
ATOM 1756 C C . TYR A 1 233 ? -13.766 4.189 -8.334 1.00 89.50 233 TYR A C 1
ATOM 1758 O O . TYR A 1 233 ? -14.877 4.242 -7.815 1.00 89.50 233 TYR A O 1
ATOM 1766 N N . PHE A 1 234 ? -13.556 3.474 -9.442 1.00 84.44 234 PHE A N 1
ATOM 1767 C CA . PHE A 1 234 ? -14.606 2.691 -10.085 1.00 84.44 234 PHE A CA 1
ATOM 1768 C C . PHE A 1 234 ? -15.058 1.519 -9.209 1.00 84.44 234 PHE A C 1
ATOM 1770 O O . PHE A 1 234 ? -16.257 1.274 -9.087 1.00 84.44 234 PHE A O 1
ATOM 1777 N N . LEU A 1 235 ? -14.108 0.803 -8.600 1.00 81.25 235 LEU A N 1
ATOM 1778 C CA . LEU A 1 235 ? -14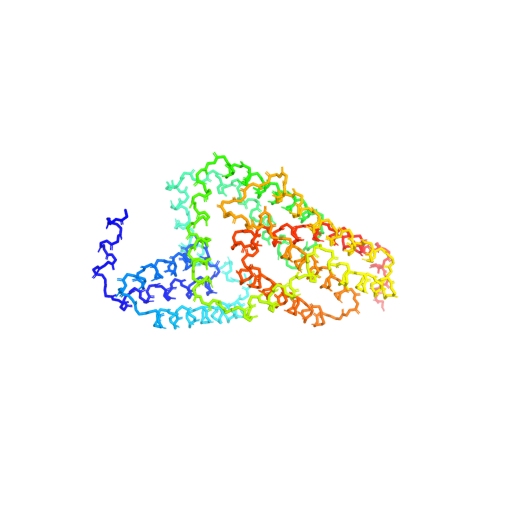.417 -0.315 -7.715 1.00 81.25 235 LEU A CA 1
ATOM 1779 C C . LEU A 1 235 ? -15.201 0.154 -6.490 1.00 81.25 235 LEU A C 1
ATOM 1781 O O . LEU A 1 235 ? -16.246 -0.425 -6.218 1.00 81.25 235 LEU A O 1
ATOM 1785 N N . ASP A 1 236 ? -14.754 1.223 -5.835 1.00 85.31 236 ASP A N 1
ATOM 1786 C CA . ASP A 1 236 ? -15.436 1.829 -4.687 1.00 85.31 236 ASP A CA 1
ATOM 1787 C C . ASP A 1 236 ? -16.861 2.293 -5.029 1.00 85.31 236 ASP A C 1
ATOM 1789 O O . ASP A 1 236 ? -17.809 2.061 -4.283 1.00 85.31 236 ASP A O 1
ATOM 1793 N N . ARG A 1 237 ? -17.050 2.918 -6.198 1.00 83.94 237 ARG A N 1
ATOM 1794 C CA . ARG A 1 237 ? -18.338 3.535 -6.532 1.00 83.94 237 ARG A CA 1
ATOM 1795 C C . ARG A 1 237 ? -19.371 2.577 -7.123 1.00 83.94 237 ARG A C 1
ATOM 1797 O O . ARG A 1 237 ? -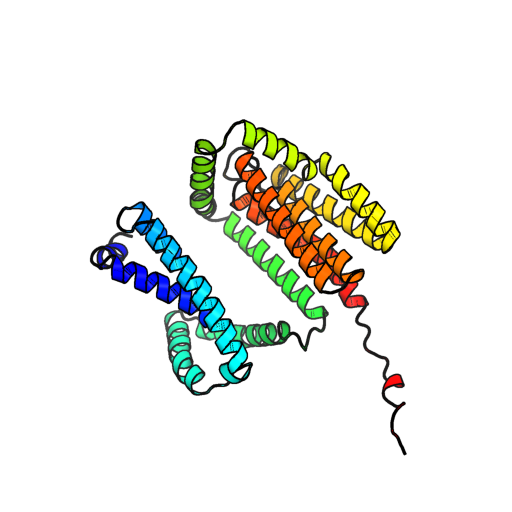20.567 2.853 -7.012 1.00 83.94 237 ARG A O 1
ATOM 1804 N N . PHE A 1 238 ? -18.934 1.517 -7.803 1.00 77.12 238 PHE A N 1
ATOM 1805 C CA . PHE A 1 238 ? -19.820 0.698 -8.640 1.00 77.12 238 PHE A CA 1
ATOM 1806 C C . PHE A 1 238 ? -19.766 -0.806 -8.370 1.00 77.12 238 PHE A C 1
ATOM 1808 O O . PHE A 1 238 ? -20.651 -1.511 -8.854 1.00 77.12 238 PHE A O 1
ATOM 1815 N N . VAL A 1 239 ? -18.747 -1.319 -7.673 1.00 72.75 239 VAL A N 1
ATOM 1816 C CA . VAL A 1 239 ? -18.511 -2.773 -7.589 1.00 72.75 239 VAL A CA 1
ATOM 1817 C C . VAL A 1 239 ? -18.461 -3.281 -6.155 1.00 72.75 239 VAL A C 1
ATOM 1819 O O . VAL A 1 239 ? -19.051 -4.317 -5.862 1.00 72.75 239 VAL A O 1
ATOM 1822 N N . LEU A 1 240 ? -17.728 -2.597 -5.282 1.00 76.94 240 LEU A N 1
ATOM 1823 C CA . LEU A 1 240 ? -17.463 -3.035 -3.922 1.00 76.94 240 LEU A CA 1
ATOM 1824 C C . LEU A 1 240 ? -18.249 -2.174 -2.939 1.00 76.94 240 LEU A C 1
ATOM 1826 O O . LEU A 1 240 ? -18.158 -0.954 -2.959 1.00 76.94 240 LEU A O 1
ATOM 1830 N N . GLU A 1 241 ? -18.986 -2.824 -2.046 1.00 74.88 241 GLU A N 1
ATOM 1831 C CA . GLU A 1 241 ? -19.604 -2.162 -0.901 1.00 74.88 241 GLU A CA 1
ATOM 1832 C C . GLU A 1 241 ? -18.721 -2.389 0.330 1.00 74.88 241 GLU A C 1
ATOM 1834 O O . GLU A 1 241 ? -18.555 -3.518 0.803 1.00 74.88 241 GLU A O 1
ATOM 1839 N N . GLY A 1 242 ? -18.112 -1.312 0.828 1.00 70.44 242 GLY A N 1
ATOM 1840 C CA . GLY A 1 242 ? -17.382 -1.324 2.092 1.00 70.44 242 GLY A CA 1
ATOM 1841 C C . GLY A 1 242 ? -18.332 -1.474 3.284 1.00 70.44 242 GLY A C 1
ATOM 1842 O O . GLY A 1 242 ? -19.458 -0.982 3.270 1.00 70.44 242 GLY A O 1
ATOM 1843 N N . HIS A 1 243 ? -17.873 -2.134 4.350 1.00 78.56 243 HIS A N 1
ATOM 1844 C CA . HIS A 1 243 ? -18.668 -2.280 5.581 1.00 78.56 243 HIS A CA 1
ATOM 1845 C C . HIS A 1 243 ? -18.641 -1.028 6.468 1.00 78.56 243 HIS A C 1
ATOM 1847 O O . HIS A 1 243 ? -19.550 -0.824 7.273 1.00 78.56 243 HIS A O 1
ATOM 1853 N N . VAL A 1 244 ? -17.624 -0.175 6.300 1.00 81.19 244 VAL A N 1
ATOM 1854 C CA . VAL A 1 244 ? -17.523 1.118 6.980 1.00 81.19 244 VAL A CA 1
ATOM 1855 C C . VAL A 1 244 ? -18.284 2.166 6.163 1.00 81.19 244 VAL A C 1
ATOM 1857 O O . VAL A 1 244 ? -17.892 2.447 5.028 1.00 81.19 244 VAL A O 1
ATOM 1860 N N . PRO A 1 245 ? -19.342 2.788 6.714 1.00 80.62 245 PRO A N 1
ATOM 1861 C CA . PRO A 1 245 ? -20.129 3.771 5.980 1.00 80.62 245 PRO A CA 1
ATOM 1862 C C . PRO A 1 245 ? -19.290 4.989 5.581 1.00 80.62 245 PRO A C 1
ATOM 1864 O O . PRO A 1 245 ? -18.722 5.664 6.437 1.00 80.62 245 PRO A O 1
ATOM 1867 N N . GLY A 1 246 ? -19.255 5.292 4.283 1.00 81.88 246 GLY A N 1
ATOM 1868 C CA . GLY A 1 246 ? -18.600 6.489 3.749 1.00 81.88 246 GLY A CA 1
ATOM 1869 C C . GLY A 1 246 ? -17.071 6.433 3.681 1.00 81.88 246 GLY A C 1
ATOM 1870 O O . GLY A 1 246 ? -16.471 7.445 3.334 1.00 81.88 246 GLY A O 1
ATOM 1871 N N . ALA A 1 247 ? -16.451 5.289 3.988 1.00 88.94 247 ALA A N 1
ATOM 1872 C CA . ALA A 1 247 ? -15.024 5.074 3.771 1.00 88.94 247 ALA A CA 1
ATOM 1873 C C . ALA A 1 247 ? -14.778 4.400 2.413 1.00 88.94 247 ALA A C 1
ATOM 1875 O O . ALA A 1 247 ? -15.494 3.472 2.041 1.00 88.94 247 ALA A O 1
ATOM 1876 N N . GLU A 1 248 ? -13.733 4.837 1.718 1.00 89.62 248 GLU A N 1
ATOM 1877 C CA . GLU A 1 248 ? -13.296 4.301 0.433 1.00 89.62 248 GLU A CA 1
ATOM 1878 C C . GLU A 1 248 ? -12.841 2.839 0.550 1.00 89.62 248 GLU A C 1
ATOM 1880 O O . GLU A 1 248 ? -11.997 2.483 1.387 1.00 89.62 248 GLU A O 1
ATOM 1885 N N . PHE A 1 249 ? -13.340 1.994 -0.350 1.00 87.88 249 PHE A N 1
ATOM 1886 C CA . PHE A 1 249 ? -12.975 0.588 -0.451 1.00 87.88 249 PHE A CA 1
ATOM 1887 C C . PHE A 1 249 ? -12.943 0.137 -1.925 1.00 87.88 249 PHE A C 1
ATOM 1889 O O . PHE A 1 249 ? -13.956 -0.319 -2.455 1.00 87.88 249 PHE A O 1
ATOM 1896 N N . PRO A 1 250 ? -11.785 0.215 -2.615 1.00 89.81 250 PRO A N 1
ATOM 1897 C CA . PRO A 1 250 ? -10.423 0.433 -2.113 1.00 89.81 250 PRO A CA 1
ATOM 1898 C C . PRO A 1 250 ? -10.044 1.913 -1.957 1.00 89.81 250 PRO A C 1
ATOM 1900 O O . PRO A 1 250 ? -10.541 2.761 -2.687 1.00 89.81 250 PRO A O 1
ATOM 1903 N N . SER A 1 251 ? -9.053 2.204 -1.105 1.00 95.12 251 SER A N 1
ATOM 1904 C CA . SER A 1 251 ? -8.524 3.565 -0.943 1.00 95.12 251 SER A CA 1
ATOM 1905 C C . SER A 1 251 ? -7.818 4.073 -2.207 1.00 95.12 251 SER A C 1
ATOM 1907 O O . SER A 1 251 ? -6.794 3.516 -2.629 1.00 95.12 251 SER A O 1
ATOM 1909 N N . VAL A 1 252 ? -8.326 5.170 -2.775 1.00 95.62 252 VAL A N 1
ATOM 1910 C CA . VAL A 1 252 ? -7.788 5.802 -3.990 1.00 95.62 252 VAL A CA 1
ATOM 1911 C C . VAL A 1 252 ? -6.401 6.414 -3.738 1.00 95.62 252 VAL A C 1
ATOM 1913 O O . VAL A 1 252 ? -5.475 6.076 -4.485 1.00 95.62 252 VAL A O 1
ATOM 1916 N N . PRO A 1 253 ? -6.178 7.232 -2.683 1.00 96.81 253 PRO A N 1
ATOM 1917 C CA . PRO A 1 253 ? -4.870 7.836 -2.421 1.00 96.81 253 PRO A CA 1
ATOM 1918 C C . PRO A 1 253 ? -3.754 6.806 -2.231 1.00 96.81 253 PRO A C 1
ATOM 1920 O O . PRO A 1 253 ? -2.640 6.985 -2.727 1.00 96.81 253 PRO A O 1
ATOM 1923 N N . VAL A 1 254 ? -4.053 5.697 -1.547 1.00 96.38 254 VAL A N 1
ATOM 1924 C CA . VAL A 1 254 ? -3.080 4.626 -1.289 1.00 96.38 254 VAL A CA 1
ATOM 1925 C C . VAL A 1 254 ? -2.751 3.862 -2.570 1.00 96.38 254 VAL A C 1
ATOM 1927 O O . VAL A 1 254 ? -1.578 3.574 -2.816 1.00 96.38 254 VAL A O 1
ATOM 1930 N N . ALA A 1 255 ? -3.744 3.584 -3.421 1.00 95.56 255 ALA A N 1
ATOM 1931 C CA . ALA A 1 255 ? -3.509 2.958 -4.721 1.00 95.56 255 ALA A CA 1
ATOM 1932 C C . ALA A 1 255 ? -2.597 3.817 -5.611 1.00 95.56 255 ALA A C 1
ATOM 1934 O O . ALA A 1 255 ? -1.659 3.303 -6.227 1.00 95.56 255 ALA A O 1
ATOM 1935 N N . VAL A 1 256 ? -2.817 5.134 -5.628 1.00 96.81 256 VAL A N 1
ATOM 1936 C CA . VAL A 1 256 ? -1.973 6.091 -6.357 1.00 96.81 256 VAL A CA 1
ATOM 1937 C C . VAL A 1 256 ? -0.559 6.142 -5.788 1.00 96.81 256 VAL A C 1
ATOM 1939 O O . VAL A 1 256 ? 0.408 6.031 -6.545 1.00 96.81 256 VAL A O 1
ATOM 1942 N N . ALA A 1 257 ? -0.413 6.264 -4.467 1.00 96.44 257 ALA A N 1
ATOM 1943 C CA . ALA A 1 257 ? 0.894 6.289 -3.815 1.00 96.44 257 ALA A CA 1
ATOM 1944 C C . ALA A 1 257 ? 1.697 5.004 -4.090 1.00 96.44 257 ALA A C 1
ATOM 1946 O O . ALA A 1 257 ? 2.892 5.072 -4.384 1.00 96.44 257 ALA A O 1
ATOM 1947 N N . ALA A 1 258 ? 1.038 3.841 -4.076 1.00 93.94 258 ALA A N 1
ATOM 1948 C CA . ALA A 1 258 ? 1.652 2.552 -4.385 1.00 93.94 258 ALA A CA 1
ATOM 1949 C C . ALA A 1 258 ? 2.143 2.470 -5.841 1.00 93.94 258 ALA A C 1
ATOM 1951 O O . ALA A 1 258 ? 3.262 2.022 -6.101 1.00 93.94 258 ALA A O 1
ATOM 1952 N N . VAL A 1 259 ? 1.340 2.950 -6.795 1.00 94.25 259 VAL A N 1
ATOM 1953 C CA . VAL A 1 259 ? 1.739 3.033 -8.206 1.00 94.25 259 VAL A CA 1
ATOM 1954 C C . VAL A 1 259 ? 2.941 3.955 -8.398 1.00 94.25 259 VAL A C 1
ATOM 1956 O O . VAL A 1 259 ? 3.900 3.593 -9.086 1.00 94.25 259 VAL A O 1
ATOM 1959 N N . LEU A 1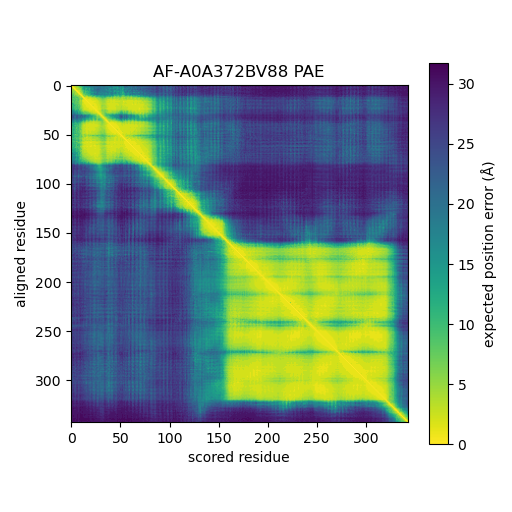 260 ? 2.906 5.141 -7.787 1.00 94.81 260 LEU A N 1
ATOM 1960 C CA . LEU A 1 260 ? 3.989 6.116 -7.875 1.00 94.81 260 LEU A CA 1
ATOM 1961 C C . LEU A 1 260 ? 5.285 5.565 -7.280 1.00 94.81 260 LEU A C 1
ATOM 1963 O O . LEU A 1 260 ? 6.331 5.713 -7.907 1.00 94.81 260 LEU A O 1
ATOM 1967 N N . LEU A 1 261 ? 5.226 4.879 -6.135 1.00 92.69 261 LEU A N 1
ATOM 1968 C CA . LEU A 1 261 ? 6.366 4.172 -5.546 1.00 92.69 261 LEU A CA 1
ATOM 1969 C C . LEU A 1 261 ? 7.000 3.191 -6.545 1.00 92.69 261 LEU A C 1
ATOM 1971 O O . LEU A 1 261 ? 8.209 3.246 -6.777 1.00 92.69 261 LEU A O 1
ATOM 1975 N N . VAL A 1 262 ? 6.205 2.320 -7.172 1.00 88.69 262 VAL A N 1
ATOM 1976 C CA . VAL A 1 262 ? 6.731 1.314 -8.110 1.00 88.69 262 VAL A CA 1
ATOM 1977 C C . VAL A 1 262 ? 7.350 1.977 -9.342 1.00 88.69 262 VAL A C 1
ATOM 1979 O O . VAL A 1 262 ? 8.482 1.651 -9.705 1.00 88.69 262 VAL A O 1
ATOM 1982 N N . HIS A 1 263 ? 6.662 2.935 -9.970 1.00 90.31 263 HIS A N 1
ATOM 1983 C CA . HIS A 1 263 ? 7.180 3.582 -11.177 1.00 90.31 263 HIS A CA 1
ATOM 1984 C C . HIS A 1 263 ? 8.402 4.457 -10.907 1.00 90.31 263 HIS A C 1
ATOM 1986 O O . HIS A 1 263 ? 9.350 4.417 -11.690 1.00 90.31 263 HIS A O 1
ATOM 1992 N N . THR A 1 264 ? 8.419 5.232 -9.821 1.00 90.06 264 THR A N 1
ATOM 1993 C CA . THR A 1 264 ? 9.581 6.070 -9.477 1.00 90.06 264 THR A CA 1
ATOM 1994 C C . THR A 1 264 ? 10.794 5.213 -9.135 1.00 90.06 264 THR A C 1
ATOM 1996 O O . THR A 1 264 ? 11.889 5.494 -9.625 1.00 90.06 264 THR A O 1
ATOM 1999 N N . THR A 1 265 ? 10.601 4.106 -8.414 1.00 87.12 265 THR A N 1
ATOM 2000 C CA . THR A 1 265 ? 11.669 3.143 -8.118 1.00 87.12 265 THR A CA 1
ATOM 2001 C C . THR A 1 265 ? 12.192 2.492 -9.397 1.00 87.12 265 THR A C 1
ATOM 2003 O O . THR A 1 265 ? 13.401 2.450 -9.622 1.00 87.12 265 THR A O 1
ATOM 2006 N N . ALA A 1 266 ? 11.300 2.039 -10.282 1.00 85.19 266 ALA A N 1
ATOM 2007 C CA . ALA A 1 266 ? 11.676 1.426 -11.553 1.00 85.19 266 ALA A CA 1
ATOM 2008 C C . ALA A 1 266 ? 12.372 2.416 -12.501 1.00 85.19 266 ALA A C 1
ATOM 2010 O O . ALA A 1 266 ? 13.308 2.041 -13.207 1.00 85.19 266 ALA A O 1
ATOM 2011 N N . LEU A 1 267 ? 11.938 3.679 -12.524 1.00 86.12 267 LEU A N 1
ATOM 2012 C CA . LEU A 1 267 ? 12.565 4.748 -13.298 1.00 86.12 267 LEU A CA 1
ATOM 2013 C C . LEU A 1 267 ? 13.971 5.045 -12.770 1.00 86.12 267 LEU A C 1
ATOM 2015 O O . LEU A 1 267 ? 14.926 5.088 -13.543 1.00 86.12 267 LEU A O 1
ATOM 2019 N N . THR A 1 268 ? 14.102 5.174 -11.451 1.00 83.00 268 THR A N 1
ATOM 2020 C CA . THR A 1 268 ? 15.372 5.436 -10.769 1.00 83.00 268 THR A CA 1
ATOM 2021 C C . THR A 1 268 ? 16.351 4.292 -10.998 1.00 83.00 268 THR A C 1
ATOM 2023 O O . THR A 1 268 ? 17.476 4.542 -11.407 1.00 83.00 268 THR A O 1
ATOM 2026 N N . ALA A 1 269 ? 15.911 3.037 -10.882 1.00 80.75 269 ALA A N 1
ATOM 2027 C CA . ALA A 1 269 ? 16.734 1.862 -11.175 1.00 80.75 269 ALA A CA 1
ATOM 2028 C C . ALA A 1 269 ? 17.234 1.791 -12.632 1.00 80.75 269 ALA A C 1
ATOM 2030 O O . ALA A 1 269 ? 18.194 1.083 -12.918 1.00 80.75 269 ALA A O 1
ATOM 2031 N N . ARG A 1 270 ? 16.589 2.500 -13.571 1.00 80.62 270 ARG A N 1
ATOM 2032 C CA . ARG A 1 270 ? 17.027 2.588 -14.977 1.00 80.62 270 ARG A CA 1
ATOM 2033 C C . ARG A 1 270 ? 17.984 3.751 -15.239 1.00 80.62 270 ARG A C 1
ATOM 2035 O O . ARG A 1 270 ? 18.635 3.746 -16.280 1.00 80.62 270 ARG A O 1
ATOM 2042 N N . MET A 1 271 ? 18.006 4.756 -14.365 1.00 79.44 271 MET A N 1
ATOM 2043 C CA . MET A 1 271 ? 18.757 6.004 -14.548 1.00 79.44 271 MET A CA 1
ATOM 2044 C C . MET A 1 271 ? 19.970 6.121 -13.623 1.00 79.44 271 MET A C 1
ATOM 2046 O O . MET A 1 271 ? 20.949 6.766 -13.986 1.00 79.44 271 MET A O 1
ATOM 2050 N N . LEU A 1 272 ? 19.870 5.556 -12.424 1.00 77.06 272 LEU A N 1
ATOM 2051 C CA . LEU A 1 272 ? 20.818 5.665 -11.323 1.00 77.06 272 LEU A CA 1
ATOM 2052 C C . LEU A 1 272 ? 21.345 4.278 -10.940 1.00 77.06 272 LEU A C 1
ATOM 2054 O O . LEU A 1 272 ? 20.936 3.252 -11.484 1.00 77.06 272 LEU A O 1
ATOM 2058 N N . ASP A 1 273 ? 22.281 4.266 -10.003 1.00 77.25 273 ASP A N 1
ATOM 2059 C CA . ASP A 1 273 ? 22.831 3.063 -9.404 1.00 77.25 273 ASP A CA 1
ATOM 2060 C C . ASP A 1 273 ? 21.847 2.398 -8.421 1.00 77.25 273 ASP A C 1
ATOM 2062 O O . ASP A 1 273 ? 20.794 2.934 -8.058 1.00 77.25 273 ASP A O 1
ATOM 2066 N N . TRP A 1 274 ? 22.199 1.191 -7.972 1.00 69.69 274 TRP A N 1
ATOM 2067 C CA . TRP A 1 274 ? 21.393 0.426 -7.016 1.00 69.69 274 TRP A CA 1
ATOM 2068 C C . TRP A 1 274 ? 21.125 1.210 -5.722 1.00 69.69 274 TRP A C 1
ATOM 2070 O O . TRP A 1 274 ? 20.015 1.156 -5.193 1.00 69.69 274 TRP A O 1
ATOM 2080 N N . GLY A 1 275 ? 22.104 1.998 -5.259 1.00 64.38 275 GLY A N 1
ATOM 2081 C CA . GLY A 1 275 ? 21.954 2.878 -4.101 1.00 64.38 275 GLY A CA 1
ATOM 2082 C C . GLY A 1 275 ? 20.848 3.919 -4.293 1.00 64.38 275 GLY A C 1
ATOM 2083 O O . GLY A 1 275 ? 19.974 4.044 -3.433 1.00 64.38 275 GLY A O 1
ATOM 2084 N N . GLY A 1 276 ? 20.821 4.604 -5.442 1.00 69.12 276 GLY A N 1
ATOM 2085 C CA . GLY A 1 276 ? 19.757 5.550 -5.780 1.00 69.12 276 GLY A CA 1
ATOM 2086 C C . GLY A 1 276 ? 18.370 4.904 -5.835 1.00 69.12 276 GLY A C 1
ATOM 2087 O O . GLY A 1 276 ? 17.407 5.462 -5.307 1.00 69.12 276 GLY A O 1
ATOM 2088 N N . ALA A 1 277 ? 18.259 3.703 -6.411 1.00 73.19 277 ALA A N 1
ATOM 2089 C CA . ALA A 1 277 ? 16.992 2.971 -6.478 1.00 73.19 277 ALA A CA 1
ATOM 2090 C C . ALA A 1 277 ? 16.463 2.576 -5.089 1.00 73.19 277 ALA A C 1
ATOM 2092 O O . ALA A 1 277 ? 15.274 2.740 -4.818 1.00 73.19 277 ALA A O 1
ATOM 2093 N N . VAL A 1 278 ? 17.342 2.110 -4.194 1.00 70.94 278 VAL A N 1
ATOM 2094 C CA . VAL A 1 278 ? 16.983 1.776 -2.806 1.00 70.94 278 VAL A CA 1
ATOM 2095 C C . VAL A 1 278 ? 16.555 3.026 -2.036 1.00 70.94 278 VAL A C 1
ATOM 2097 O O . VAL A 1 278 ? 15.546 2.989 -1.333 1.00 70.94 278 VAL A O 1
ATOM 2100 N N . ALA A 1 279 ? 17.263 4.147 -2.200 1.00 69.62 279 ALA A N 1
ATOM 2101 C CA . ALA A 1 279 ? 16.887 5.411 -1.570 1.00 69.62 279 ALA A CA 1
ATOM 2102 C C . ALA A 1 279 ? 15.513 5.907 -2.056 1.00 69.62 279 ALA A C 1
ATOM 2104 O O . ALA A 1 279 ? 14.677 6.306 -1.247 1.00 69.62 279 ALA A O 1
ATOM 2105 N N . CYS A 1 280 ? 15.245 5.818 -3.362 1.00 81.81 280 CYS A N 1
ATOM 2106 C CA . CYS A 1 280 ? 13.943 6.157 -3.935 1.00 81.81 280 CYS A CA 1
ATOM 2107 C C . CYS A 1 280 ? 12.827 5.251 -3.393 1.00 81.81 280 CYS A C 1
ATOM 2109 O O . CYS A 1 280 ? 11.787 5.759 -2.975 1.00 81.81 280 CYS A O 1
ATOM 2111 N N . ALA A 1 281 ? 13.063 3.938 -3.310 1.00 77.75 281 ALA A N 1
ATOM 2112 C CA . ALA A 1 281 ? 12.107 2.996 -2.734 1.00 77.75 281 ALA A CA 1
ATOM 2113 C C . ALA A 1 281 ? 11.825 3.292 -1.251 1.00 77.75 281 ALA A C 1
ATOM 2115 O O . ALA A 1 281 ? 10.671 3.247 -0.827 1.00 77.75 281 ALA A O 1
ATOM 2116 N N . ALA A 1 282 ? 12.850 3.637 -0.466 1.00 70.69 282 ALA A N 1
ATOM 2117 C CA . ALA A 1 282 ? 12.698 3.991 0.944 1.00 70.69 282 ALA A CA 1
ATOM 2118 C C . ALA A 1 282 ? 11.860 5.268 1.126 1.00 70.69 282 ALA A C 1
ATOM 2120 O O . ALA A 1 282 ? 10.910 5.272 1.908 1.00 70.69 282 ALA A O 1
ATOM 2121 N N . ILE A 1 283 ? 12.158 6.323 0.357 1.00 81.81 283 ILE A N 1
ATOM 2122 C CA . ILE A 1 283 ? 11.390 7.578 0.373 1.00 81.81 283 ILE A CA 1
ATOM 2123 C C . ILE A 1 283 ? 9.948 7.326 -0.075 1.00 81.81 283 ILE A C 1
ATOM 2125 O O . ILE A 1 283 ? 9.011 7.753 0.595 1.00 81.81 283 ILE A O 1
ATOM 2129 N N . GLY A 1 284 ? 9.749 6.595 -1.173 1.00 83.31 284 GLY A N 1
ATOM 2130 C CA . GLY A 1 284 ? 8.414 6.274 -1.668 1.00 83.31 284 GLY A CA 1
ATOM 2131 C C . GLY A 1 284 ? 7.610 5.421 -0.682 1.00 83.31 284 GLY A C 1
ATOM 2132 O O . GLY A 1 284 ? 6.414 5.640 -0.527 1.00 83.31 284 GLY A O 1
ATOM 2133 N N . THR A 1 285 ? 8.258 4.501 0.040 1.00 81.88 285 THR A N 1
ATOM 2134 C CA . THR A 1 285 ? 7.609 3.693 1.086 1.00 81.88 285 THR A CA 1
ATOM 2135 C C . THR A 1 285 ? 7.207 4.563 2.273 1.00 81.88 285 THR A C 1
ATOM 2137 O O . THR A 1 285 ? 6.099 4.431 2.782 1.00 81.88 285 THR A O 1
ATOM 2140 N N . PHE A 1 286 ? 8.061 5.504 2.685 1.00 82.31 286 PHE A N 1
ATOM 2141 C CA . PHE A 1 286 ? 7.719 6.476 3.723 1.00 82.31 286 PHE A CA 1
ATOM 2142 C C . PHE A 1 286 ? 6.513 7.342 3.322 1.00 82.31 286 PHE A C 1
ATOM 2144 O O . PHE A 1 286 ? 5.586 7.513 4.116 1.00 82.31 286 PHE A O 1
ATOM 2151 N N . VAL A 1 287 ? 6.480 7.832 2.078 1.00 91.62 287 VAL A N 1
ATOM 2152 C CA . VAL A 1 287 ? 5.334 8.579 1.532 1.00 91.62 287 VAL A CA 1
ATOM 2153 C C . VAL A 1 287 ? 4.079 7.710 1.509 1.00 91.62 287 VAL A C 1
ATOM 2155 O O . VAL A 1 287 ? 3.038 8.153 1.979 1.00 91.62 287 VAL A O 1
ATOM 2158 N N . LEU A 1 288 ? 4.169 6.462 1.045 1.00 92.12 288 LEU A N 1
ATOM 2159 C CA . LEU A 1 288 ? 3.056 5.512 1.041 1.00 92.12 288 LEU A CA 1
ATOM 2160 C C . LEU A 1 288 ? 2.489 5.283 2.451 1.00 92.12 288 LEU A C 1
ATOM 2162 O O . LEU A 1 288 ? 1.278 5.368 2.634 1.00 92.12 288 LEU A O 1
ATOM 2166 N N . CYS A 1 289 ? 3.344 5.041 3.450 1.00 86.94 289 CYS A N 1
ATOM 2167 C CA . CYS A 1 289 ? 2.919 4.886 4.843 1.00 86.94 289 CYS A CA 1
ATOM 2168 C C . CYS A 1 289 ? 2.272 6.165 5.389 1.00 86.94 289 CYS A C 1
ATOM 2170 O O . CYS A 1 289 ? 1.293 6.094 6.127 1.00 86.94 289 CYS A O 1
ATOM 2172 N N . THR A 1 290 ? 2.791 7.332 5.002 1.00 91.38 290 THR A N 1
ATOM 2173 C CA . THR A 1 290 ? 2.245 8.635 5.404 1.00 91.38 290 THR A CA 1
ATOM 2174 C C . THR A 1 290 ? 0.874 8.881 4.776 1.00 91.38 290 THR A C 1
ATOM 2176 O O . THR A 1 290 ? -0.039 9.313 5.471 1.00 91.38 290 THR A O 1
ATOM 2179 N N . VAL A 1 291 ? 0.697 8.557 3.492 1.00 96.56 291 VAL A N 1
ATOM 2180 C CA . VAL A 1 291 ? -0.597 8.628 2.796 1.00 96.56 291 VAL A CA 1
ATOM 2181 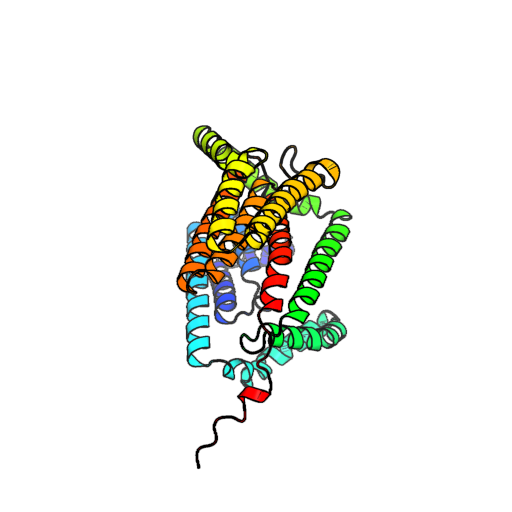C C . VAL A 1 291 ? -1.586 7.655 3.430 1.00 96.56 291 VAL A C 1
ATOM 2183 O O . VAL A 1 291 ? -2.692 8.061 3.764 1.00 96.56 291 VAL A O 1
ATOM 2186 N N . ALA A 1 292 ? -1.181 6.408 3.682 1.00 92.50 292 ALA A N 1
ATOM 2187 C CA . ALA A 1 292 ? -2.016 5.421 4.362 1.00 92.50 292 ALA A CA 1
ATOM 2188 C C . ALA A 1 292 ? -2.470 5.919 5.743 1.00 92.50 292 ALA A C 1
ATOM 2190 O O . ALA A 1 292 ? -3.667 5.954 6.022 1.00 92.50 292 ALA A O 1
ATOM 2191 N N . LEU A 1 293 ? -1.547 6.398 6.582 1.00 92.00 293 LEU A N 1
ATOM 2192 C CA . LEU A 1 293 ? -1.893 6.976 7.881 1.00 92.00 293 LEU A CA 1
ATOM 2193 C C . LEU A 1 293 ? -2.813 8.195 7.730 1.00 92.00 293 LEU A C 1
ATOM 2195 O O . LEU A 1 293 ? -3.814 8.299 8.435 1.00 92.00 293 LEU A O 1
ATOM 2199 N N . GLY A 1 294 ? -2.510 9.077 6.776 1.00 93.75 294 GLY A N 1
ATOM 2200 C CA . GLY A 1 294 ? -3.328 10.235 6.437 1.00 93.75 294 GLY A CA 1
ATOM 2201 C C . GLY A 1 294 ? -4.764 9.842 6.105 1.00 93.75 294 GLY A C 1
ATOM 2202 O O . GLY A 1 294 ? -5.686 10.473 6.612 1.00 93.75 294 GLY A O 1
ATOM 2203 N N . THR A 1 295 ? -4.977 8.773 5.327 1.00 95.00 295 THR A N 1
ATOM 2204 C CA . THR A 1 295 ? -6.333 8.302 4.986 1.00 95.00 295 THR A CA 1
ATOM 2205 C C . THR A 1 295 ? -7.118 7.808 6.199 1.00 95.00 295 THR A C 1
ATOM 2207 O O . THR A 1 295 ? -8.320 8.066 6.271 1.00 95.00 295 THR A O 1
ATOM 2210 N N . VAL A 1 296 ? -6.458 7.191 7.191 1.00 93.00 296 VAL A N 1
ATOM 2211 C CA . VAL A 1 296 ? -7.106 6.817 8.463 1.00 93.00 296 VAL A CA 1
ATOM 2212 C C . VAL A 1 296 ? -7.435 8.064 9.286 1.00 93.00 296 VAL A C 1
ATOM 2214 O O . VAL A 1 296 ? -8.548 8.192 9.791 1.00 93.00 296 VAL A O 1
ATOM 2217 N N . VAL A 1 297 ? -6.497 9.013 9.396 1.00 92.50 297 VAL A N 1
ATOM 2218 C CA . VAL A 1 297 ? -6.681 10.269 10.150 1.00 92.50 297 VAL A CA 1
ATOM 2219 C C . VAL A 1 297 ? -7.831 11.093 9.568 1.00 92.50 297 VAL A C 1
ATOM 2221 O O . VAL A 1 297 ? -8.722 11.521 10.306 1.00 92.50 297 VAL A O 1
ATOM 2224 N N . ALA A 1 298 ? -7.858 11.258 8.245 1.00 93.44 298 ALA A N 1
ATOM 2225 C CA . ALA A 1 298 ? -8.916 11.954 7.519 1.00 93.44 298 ALA A CA 1
ATOM 2226 C C . ALA A 1 298 ? -10.269 11.221 7.589 1.00 93.44 298 ALA A C 1
ATOM 2228 O O . ALA A 1 298 ? -11.314 11.825 7.357 1.00 93.44 298 ALA A O 1
ATOM 2229 N N . GLY A 1 299 ? -10.266 9.931 7.943 1.00 90.94 299 GLY A N 1
ATOM 2230 C CA . GLY A 1 299 ? -11.450 9.075 7.906 1.00 90.94 299 GLY A CA 1
ATOM 2231 C C . GLY A 1 299 ? -11.905 8.750 6.483 1.00 90.94 299 GLY A C 1
ATOM 2232 O O . GLY A 1 299 ? -13.078 8.464 6.283 1.00 90.94 299 GLY A O 1
ATOM 2233 N N . TRP A 1 300 ? -11.002 8.830 5.500 1.00 92.69 300 TRP A N 1
ATOM 2234 C CA . TRP A 1 300 ? -11.301 8.527 4.097 1.00 92.69 300 TRP A CA 1
ATOM 2235 C C . TRP A 1 300 ? -11.266 7.030 3.817 1.00 92.69 300 TRP A C 1
ATOM 2237 O O . TRP A 1 300 ? -12.004 6.574 2.961 1.00 92.69 300 TRP A O 1
ATOM 2247 N N . ALA A 1 301 ? -10.441 6.254 4.524 1.00 92.62 301 ALA A N 1
ATOM 2248 C CA . ALA A 1 301 ? -10.358 4.811 4.326 1.00 92.62 301 ALA A CA 1
ATOM 2249 C C . ALA A 1 301 ? -10.102 4.064 5.639 1.00 92.62 301 ALA A C 1
ATOM 2251 O O . ALA A 1 301 ? -9.406 4.549 6.534 1.00 92.62 301 ALA A O 1
ATOM 2252 N N . ALA A 1 302 ? -10.642 2.850 5.725 1.00 92.00 302 ALA A N 1
ATOM 2253 C CA . ALA A 1 302 ? -10.344 1.904 6.793 1.00 92.00 302 ALA A CA 1
ATOM 2254 C C . ALA A 1 302 ? -9.047 1.117 6.496 1.00 92.00 302 ALA A C 1
ATOM 2256 O O . ALA A 1 302 ? -8.649 1.028 5.328 1.00 92.00 302 ALA A O 1
ATOM 2257 N N . PRO A 1 303 ? -8.395 0.500 7.502 1.00 88.88 303 PRO A N 1
ATOM 2258 C CA . PRO A 1 303 ? -7.230 -0.369 7.296 1.00 88.88 303 PRO A CA 1
ATOM 2259 C C . PRO A 1 303 ? -7.404 -1.412 6.181 1.00 88.88 303 PRO A C 1
ATOM 2261 O O . PRO A 1 303 ? -6.492 -1.624 5.379 1.00 88.88 303 PRO A O 1
ATOM 2264 N N . SER A 1 304 ? -8.584 -2.019 6.069 1.00 84.56 304 SER A N 1
ATOM 2265 C CA . SER A 1 304 ? -8.909 -2.931 4.968 1.00 84.56 304 SER A CA 1
ATOM 2266 C C . SER A 1 304 ? -8.907 -2.262 3.585 1.00 84.56 304 SER A C 1
ATOM 2268 O O . SER A 1 304 ? -8.340 -2.809 2.636 1.00 84.56 304 SER A O 1
ATOM 2270 N N . GLY A 1 305 ? -9.487 -1.064 3.464 1.00 87.31 305 GLY A N 1
ATOM 2271 C CA . GLY A 1 305 ? -9.490 -0.266 2.234 1.00 87.31 305 GLY A CA 1
ATOM 2272 C C . GLY A 1 305 ? -8.088 0.178 1.820 1.00 87.31 305 GLY A C 1
ATOM 2273 O O . GLY A 1 305 ? -7.768 0.176 0.630 1.00 87.31 305 GLY A O 1
ATOM 2274 N N . ILE A 1 306 ? -7.223 0.469 2.795 1.00 89.88 306 ILE A N 1
ATOM 2275 C CA . ILE A 1 306 ? -5.795 0.755 2.590 1.00 89.88 306 ILE A CA 1
ATOM 2276 C C . ILE A 1 306 ? -5.079 -0.474 2.032 1.00 89.88 306 ILE A C 1
ATOM 2278 O O . ILE A 1 306 ? -4.371 -0.368 1.031 1.00 89.88 306 ILE A O 1
ATOM 2282 N N . ALA A 1 307 ? -5.276 -1.645 2.644 1.00 86.12 307 ALA A N 1
ATOM 2283 C CA . ALA A 1 307 ? -4.653 -2.885 2.190 1.00 86.12 307 ALA A CA 1
ATOM 2284 C C . ALA A 1 307 ? -5.070 -3.237 0.753 1.00 86.12 307 ALA A C 1
ATOM 2286 O O . ALA A 1 307 ? -4.222 -3.589 -0.072 1.00 86.12 307 ALA A O 1
ATOM 2287 N N . LEU A 1 308 ? -6.358 -3.084 0.428 1.00 83.25 308 LEU A N 1
ATOM 2288 C CA . LEU A 1 308 ? -6.867 -3.335 -0.918 1.00 83.25 308 LEU A CA 1
ATOM 2289 C C . LEU A 1 308 ? -6.356 -2.301 -1.932 1.00 83.25 308 LEU A C 1
ATOM 2291 O O . LEU A 1 308 ? -5.946 -2.681 -3.028 1.00 83.25 308 LEU A O 1
ATOM 2295 N N . GLY A 1 309 ? -6.322 -1.017 -1.563 1.00 85.81 309 GLY A N 1
ATOM 2296 C CA . GLY A 1 309 ? -5.764 0.051 -2.397 1.00 85.81 309 GLY A CA 1
ATOM 2297 C C . GLY A 1 309 ? -4.284 -0.184 -2.709 1.00 85.81 309 GLY A C 1
ATOM 2298 O O . GLY A 1 309 ? -3.877 -0.134 -3.870 1.00 85.81 309 GLY A O 1
ATOM 2299 N N . LEU A 1 310 ? -3.490 -0.548 -1.697 1.00 87.50 310 LEU A N 1
ATOM 2300 C CA . LEU A 1 310 ? -2.083 -0.922 -1.849 1.00 87.50 310 LEU A CA 1
ATOM 2301 C C . LEU A 1 310 ? -1.911 -2.107 -2.808 1.00 87.50 310 LEU A C 1
ATOM 2303 O O . LEU A 1 310 ? -1.085 -2.048 -3.722 1.00 87.50 310 LEU A O 1
ATOM 2307 N N . ALA A 1 311 ? -2.690 -3.174 -2.609 1.00 80.06 311 ALA A N 1
ATOM 2308 C CA . ALA A 1 311 ? -2.638 -4.366 -3.448 1.00 80.06 311 ALA A CA 1
ATOM 2309 C C . ALA A 1 311 ? -2.982 -4.041 -4.907 1.00 80.06 311 ALA A C 1
ATOM 2311 O O . ALA A 1 311 ? -2.240 -4.434 -5.809 1.00 80.06 311 ALA A O 1
ATOM 2312 N N . LEU A 1 312 ? -4.054 -3.278 -5.137 1.00 83.81 312 LEU A N 1
ATOM 2313 C CA . LEU A 1 312 ? -4.479 -2.847 -6.467 1.00 83.81 312 LEU A CA 1
ATOM 2314 C C . LEU A 1 312 ? -3.404 -1.993 -7.150 1.00 83.81 312 LEU A C 1
ATOM 2316 O O . LEU A 1 312 ? -3.032 -2.269 -8.291 1.00 83.81 312 LEU A O 1
ATOM 2320 N N . GLY A 1 313 ? -2.878 -0.986 -6.450 1.00 85.19 313 GLY A N 1
ATOM 2321 C CA . GLY A 1 313 ? -1.871 -0.079 -6.990 1.00 85.19 313 GLY A CA 1
ATOM 2322 C C . GLY A 1 313 ? -0.560 -0.790 -7.330 1.00 85.19 313 GLY A C 1
ATOM 2323 O O . GLY A 1 313 ? -0.055 -0.671 -8.448 1.00 85.19 313 GLY A O 1
ATOM 2324 N N . MET A 1 314 ? -0.031 -1.606 -6.411 1.00 85.31 314 MET A N 1
ATOM 2325 C CA . MET A 1 314 ? 1.175 -2.392 -6.688 1.00 85.31 314 MET A CA 1
ATOM 2326 C C . MET A 1 314 ? 0.949 -3.394 -7.819 1.00 85.31 314 MET A C 1
ATOM 2328 O O . MET A 1 314 ? 1.816 -3.547 -8.684 1.00 85.31 314 MET A O 1
ATOM 2332 N N . ALA A 1 315 ? -0.209 -4.057 -7.855 1.00 77.19 315 ALA A N 1
ATOM 2333 C CA . ALA A 1 315 ? -0.504 -5.013 -8.909 1.00 77.19 315 ALA A CA 1
ATOM 2334 C C . ALA A 1 315 ? -0.577 -4.339 -10.280 1.00 77.19 315 ALA A C 1
ATOM 2336 O O . ALA A 1 315 ? 0.049 -4.798 -11.232 1.00 77.19 315 ALA A O 1
ATOM 2337 N N . TRP A 1 316 ? -1.256 -3.199 -10.374 1.00 86.12 316 TRP A N 1
ATOM 2338 C CA . TRP A 1 316 ? -1.355 -2.460 -11.623 1.00 86.12 316 TRP A CA 1
ATOM 2339 C C . TRP A 1 316 ? 0.012 -1.958 -12.106 1.00 86.12 316 TRP A C 1
ATOM 2341 O O . TRP A 1 316 ? 0.417 -2.255 -13.230 1.00 86.12 316 TRP A O 1
ATOM 2351 N N . ALA A 1 317 ? 0.790 -1.286 -11.253 1.00 83.31 317 ALA A N 1
ATOM 2352 C CA . ALA A 1 317 ? 2.095 -0.758 -11.659 1.00 83.31 317 ALA A CA 1
ATOM 2353 C C . ALA A 1 317 ? 3.096 -1.858 -12.039 1.00 83.31 317 ALA A C 1
ATOM 2355 O O . ALA A 1 317 ? 3.838 -1.716 -13.014 1.00 83.31 317 ALA A O 1
ATOM 2356 N N . THR A 1 318 ? 3.101 -2.983 -11.319 1.00 77.81 318 THR A N 1
ATOM 2357 C CA . THR A 1 318 ? 3.971 -4.115 -11.672 1.00 77.81 318 THR A CA 1
ATOM 2358 C C . THR A 1 318 ? 3.622 -4.694 -13.043 1.00 77.81 318 THR A C 1
ATOM 2360 O O . THR A 1 318 ? 4.541 -4.968 -13.818 1.00 77.81 318 THR A O 1
ATOM 2363 N N . THR A 1 319 ? 2.338 -4.792 -13.417 1.00 75.50 319 THR A N 1
ATOM 2364 C CA . THR A 1 319 ? 1.958 -5.247 -14.772 1.00 75.50 319 THR A CA 1
ATOM 2365 C C . THR A 1 319 ? 2.483 -4.337 -15.883 1.00 75.50 319 THR A C 1
ATOM 2367 O O . THR A 1 319 ? 2.812 -4.825 -16.964 1.00 75.50 319 THR A O 1
ATOM 2370 N N . LEU A 1 320 ? 2.634 -3.038 -15.617 1.00 79.50 320 LEU A N 1
ATOM 2371 C CA . LEU A 1 320 ? 3.142 -2.064 -16.587 1.00 79.50 320 LEU A CA 1
ATOM 2372 C C . LEU A 1 320 ? 4.678 -2.018 -16.654 1.00 79.50 320 LEU A C 1
ATOM 2374 O O . LEU A 1 320 ? 5.249 -1.664 -17.691 1.00 79.50 320 LEU A O 1
ATOM 2378 N N . GLU A 1 321 ? 5.371 -2.368 -15.569 1.00 76.50 321 GLU A N 1
ATOM 2379 C CA . GLU A 1 321 ? 6.838 -2.339 -15.501 1.00 76.50 321 GLU A CA 1
ATOM 2380 C C . GLU A 1 321 ? 7.503 -3.658 -15.932 1.00 76.50 321 GLU A C 1
ATOM 2382 O O . GLU A 1 321 ? 8.567 -3.622 -16.560 1.00 76.50 321 GLU A O 1
ATOM 2387 N N . LEU A 1 322 ? 6.869 -4.810 -15.675 1.00 65.62 322 LEU A N 1
ATOM 2388 C CA . LEU A 1 322 ? 7.409 -6.148 -15.970 1.00 65.62 322 LEU A CA 1
ATOM 2389 C C . LEU A 1 322 ? 7.728 -6.428 -17.459 1.00 65.62 322 LEU A C 1
ATOM 2391 O O . LEU A 1 322 ? 8.760 -7.044 -17.732 1.00 65.62 322 LEU A O 1
ATOM 2395 N N . PRO A 1 323 ? 6.926 -5.995 -18.453 1.00 62.41 323 PRO A N 1
ATOM 2396 C CA . PRO A 1 323 ? 7.222 -6.279 -19.860 1.00 62.41 323 PRO A CA 1
ATOM 2397 C C . PRO A 1 323 ? 8.516 -5.611 -20.351 1.00 62.41 323 PRO A C 1
ATOM 2399 O O . PRO A 1 323 ? 9.255 -6.173 -21.158 1.00 62.41 323 PRO A O 1
ATOM 2402 N N . GLY A 1 324 ? 8.822 -4.410 -19.848 1.00 53.25 324 GLY A N 1
ATOM 2403 C CA . GLY A 1 324 ? 9.973 -3.622 -20.297 1.00 53.25 324 GLY A CA 1
ATOM 2404 C C . GLY A 1 324 ? 11.324 -4.134 -19.791 1.00 53.25 324 GLY A C 1
ATOM 2405 O O . GLY A 1 324 ? 12.343 -3.902 -20.439 1.00 53.25 324 GLY A O 1
ATOM 2406 N N . THR A 1 325 ? 11.349 -4.831 -18.653 1.00 51.91 325 THR A N 1
ATOM 2407 C CA . THR A 1 325 ? 12.565 -5.456 -18.110 1.00 51.91 325 THR A CA 1
ATOM 2408 C C . THR A 1 325 ? 12.862 -6.792 -18.793 1.00 51.91 325 THR A C 1
ATOM 2410 O O . THR A 1 325 ? 14.021 -7.067 -19.097 1.00 51.91 325 THR A O 1
ATOM 2413 N N . ALA A 1 326 ? 11.829 -7.569 -19.139 1.00 45.12 326 ALA A N 1
ATOM 2414 C CA . ALA A 1 326 ? 11.961 -8.843 -19.851 1.00 45.12 326 ALA A CA 1
ATOM 2415 C C . ALA A 1 326 ? 12.481 -8.697 -21.298 1.00 45.12 326 ALA A C 1
ATOM 2417 O O . ALA A 1 326 ? 13.195 -9.567 -21.789 1.00 45.12 326 ALA A O 1
ATOM 2418 N N . LEU A 1 327 ? 12.160 -7.594 -21.983 1.00 45.19 327 LEU A N 1
ATOM 2419 C CA . LEU A 1 327 ? 12.604 -7.338 -23.362 1.00 45.19 327 LEU A CA 1
ATOM 2420 C C . LEU A 1 327 ? 14.075 -6.894 -23.472 1.00 45.19 327 LEU A C 1
ATOM 2422 O O . LEU A 1 327 ? 14.667 -7.018 -24.542 1.00 45.19 327 LEU A O 1
ATOM 2426 N N . ARG A 1 328 ? 14.679 -6.377 -22.390 1.00 49.72 328 ARG A N 1
ATOM 2427 C CA . ARG A 1 328 ? 16.092 -5.945 -22.378 1.00 49.72 328 ARG A CA 1
ATOM 2428 C C . ARG A 1 328 ? 17.078 -7.081 -22.115 1.00 49.72 328 ARG A C 1
ATOM 2430 O O . ARG A 1 328 ? 18.239 -6.951 -22.488 1.00 49.72 328 ARG A O 1
ATOM 2437 N N . SER A 1 329 ? 16.641 -8.195 -21.530 1.00 42.12 329 SER A N 1
ATOM 2438 C CA . SER A 1 329 ? 17.463 -9.400 -21.381 1.00 42.12 329 SER A CA 1
ATOM 2439 C C . SER A 1 329 ? 17.469 -10.208 -22.683 1.00 42.12 329 SER A C 1
ATOM 2441 O O . SER A 1 329 ? 16.906 -11.301 -22.750 1.00 42.12 329 SER A O 1
ATOM 2443 N N . LYS A 1 330 ? 18.057 -9.659 -23.750 1.00 36.34 330 LYS A N 1
ATOM 2444 C CA . LYS A 1 330 ? 18.415 -10.466 -24.921 1.00 36.34 330 LYS A CA 1
ATOM 2445 C C . LYS A 1 330 ? 19.656 -11.285 -24.525 1.00 36.34 330 LYS A C 1
ATOM 2447 O O . LYS A 1 330 ? 20.608 -10.676 -24.038 1.00 36.34 330 LYS A O 1
ATOM 2452 N N . PRO A 1 331 ? 19.659 -12.624 -24.645 1.00 45.19 331 PRO A N 1
ATOM 2453 C CA . PRO A 1 331 ? 20.870 -13.400 -24.393 1.00 45.19 331 PRO A CA 1
ATOM 2454 C C . PRO A 1 331 ? 21.973 -12.956 -25.372 1.00 45.19 331 PRO A C 1
ATOM 2456 O O . PRO A 1 331 ? 21.634 -12.568 -26.498 1.00 45.19 331 PRO A O 1
ATOM 2459 N N . PRO A 1 332 ? 23.259 -12.979 -24.968 1.00 45.75 332 PRO A N 1
ATOM 2460 C CA . PRO A 1 332 ? 24.357 -12.708 -25.889 1.00 45.75 332 PRO A CA 1
ATOM 2461 C C . PRO A 1 332 ? 24.256 -13.655 -27.088 1.00 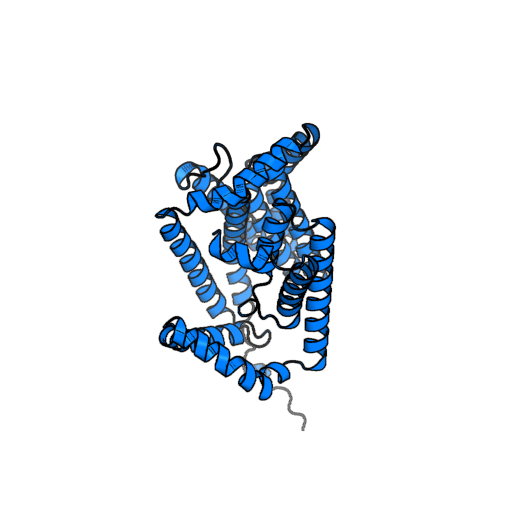45.75 332 PRO A C 1
ATOM 2463 O O . PRO A 1 332 ? 23.897 -14.828 -26.950 1.00 45.75 332 PRO A O 1
ATOM 2466 N N . SER A 1 333 ? 24.495 -13.126 -28.285 1.00 45.50 333 SER A N 1
ATOM 2467 C CA . SER A 1 333 ? 24.562 -13.936 -29.499 1.00 45.50 333 SER A CA 1
ATOM 2468 C C . SER A 1 333 ? 25.745 -14.909 -29.406 1.00 45.50 333 SER A C 1
ATOM 2470 O O . SER A 1 333 ? 26.815 -14.495 -28.965 1.00 45.50 333 SER A O 1
ATOM 2472 N N . PRO A 1 334 ? 25.602 -16.167 -29.862 1.00 52.75 334 PRO A N 1
ATOM 2473 C CA . PRO A 1 334 ? 26.647 -17.195 -29.761 1.00 52.75 334 PRO A CA 1
ATOM 2474 C C . PRO A 1 334 ? 27.967 -16.883 -30.499 1.00 52.75 334 PRO A C 1
ATOM 2476 O O . PRO A 1 334 ? 28.907 -17.663 -30.411 1.00 52.75 334 PRO A O 1
ATOM 2479 N N . GLU A 1 335 ? 28.067 -15.757 -31.210 1.00 50.00 335 GLU A N 1
ATOM 2480 C CA . GLU A 1 335 ? 29.276 -15.334 -31.929 1.00 50.00 335 GLU A CA 1
ATOM 2481 C C . GLU A 1 335 ? 30.328 -14.647 -31.032 1.00 50.00 335 GLU A C 1
ATOM 2483 O O . GLU A 1 335 ? 31.489 -14.574 -31.423 1.00 50.00 335 GLU A O 1
ATOM 2488 N N . GLU A 1 336 ? 29.981 -14.196 -29.819 1.00 46.88 336 GLU A N 1
ATOM 2489 C CA . GLU A 1 336 ? 30.944 -13.532 -28.913 1.00 46.88 336 GLU A CA 1
ATOM 2490 C C . GLU A 1 336 ? 31.765 -14.511 -28.049 1.00 46.88 336 GLU A C 1
ATOM 2492 O O . GLU A 1 336 ? 32.785 -14.126 -27.483 1.00 46.88 336 GLU A O 1
ATOM 2497 N N . GLU A 1 337 ? 31.387 -15.793 -27.981 1.00 43.25 337 GLU A N 1
ATOM 2498 C CA . GLU A 1 337 ? 32.041 -16.792 -27.113 1.00 43.25 337 GLU A CA 1
ATOM 2499 C C . GLU A 1 337 ? 33.230 -17.523 -27.781 1.00 43.25 337 GLU A C 1
ATOM 2501 O O . GLU A 1 337 ? 33.929 -18.294 -27.130 1.00 43.25 337 GLU A O 1
ATOM 2506 N N . GLN A 1 338 ? 33.502 -17.274 -29.071 1.00 45.06 338 GLN A N 1
ATOM 2507 C CA . GLN A 1 338 ? 34.618 -17.891 -29.819 1.00 45.06 338 GLN A CA 1
ATOM 2508 C C . GLN A 1 338 ? 35.837 -16.973 -30.029 1.00 45.06 338 GLN A C 1
ATOM 2510 O O . GLN A 1 338 ? 36.789 -17.367 -30.702 1.00 45.06 338 GLN A O 1
ATOM 2515 N N . GLY A 1 339 ? 35.834 -15.765 -29.459 1.00 46.91 339 GLY A N 1
ATOM 2516 C CA . GLY A 1 339 ? 36.853 -14.747 -29.733 1.00 46.91 339 GLY A CA 1
ATOM 2517 C C . GLY A 1 339 ? 38.126 -14.789 -28.885 1.00 46.91 339 GLY A C 1
ATOM 2518 O O . GLY A 1 339 ? 39.088 -14.127 -29.263 1.00 46.91 339 GLY A O 1
ATOM 2519 N N . ASP A 1 340 ? 38.171 -15.533 -27.776 1.00 48.62 340 ASP A N 1
ATOM 2520 C CA . ASP A 1 340 ? 39.309 -15.448 -26.850 1.00 48.62 340 ASP A CA 1
ATOM 2521 C C . ASP A 1 340 ? 39.816 -16.832 -26.428 1.00 48.62 340 ASP A C 1
ATOM 2523 O O . ASP A 1 340 ? 39.454 -17.395 -25.397 1.00 48.62 340 ASP A O 1
ATOM 2527 N N . SER A 1 341 ? 40.661 -17.405 -27.284 1.00 41.28 341 SER A N 1
ATOM 2528 C CA . SER A 1 341 ? 41.535 -18.519 -26.925 1.00 41.28 341 SER A CA 1
ATOM 2529 C C . SER A 1 341 ? 42.970 -18.082 -27.233 1.00 41.28 341 SER A C 1
ATOM 2531 O O . SER A 1 341 ? 43.345 -18.048 -28.410 1.00 41.28 341 SER A O 1
ATOM 2533 N N . PRO A 1 342 ? 43.787 -17.724 -26.226 1.00 54.06 342 PRO A N 1
ATOM 2534 C CA . PRO A 1 342 ? 45.173 -17.356 -26.467 1.00 54.06 342 PRO A CA 1
ATOM 2535 C C . PRO A 1 342 ? 45.972 -18.606 -26.865 1.00 54.06 342 PRO A C 1
ATOM 2537 O O . PRO A 1 342 ? 45.919 -19.635 -26.187 1.00 54.06 342 PRO A O 1
ATOM 2540 N N . ARG A 1 343 ? 46.666 -18.512 -28.005 1.00 43.31 343 ARG A N 1
ATOM 2541 C CA . ARG A 1 343 ? 47.752 -19.418 -28.405 1.00 43.31 343 ARG A CA 1
ATOM 2542 C C . ARG A 1 343 ? 49.050 -19.015 -27.724 1.00 43.31 343 ARG A C 1
ATOM 2544 O O . ARG A 1 343 ? 49.254 -17.793 -27.559 1.00 43.31 343 ARG A O 1
#